Protein AF-A0A109J7M9-F1 (afdb_monomer)

Mean predicted aligned error: 10.92 Å

Solvent-accessible surface area (backbone atoms only — not comparable to full-atom values): 17795 Å² total; per-residue (Å²): 105,76,69,52,47,52,51,39,49,56,41,50,54,53,34,54,54,49,48,50,38,40,49,43,41,38,56,26,42,54,52,38,51,53,40,50,52,49,43,50,53,51,49,56,56,50,59,74,48,75,85,73,64,89,54,48,50,66,80,38,73,68,33,28,55,46,35,53,59,38,37,63,72,28,74,61,30,52,52,29,55,52,42,52,50,39,54,52,47,38,52,48,37,40,67,64,23,51,44,97,85,46,48,62,30,45,36,50,69,87,51,75,66,52,90,52,55,52,72,45,55,56,48,65,58,97,95,40,75,41,68,46,71,42,62,38,59,62,47,16,35,36,38,59,36,74,52,77,46,72,39,94,88,41,90,84,46,73,47,73,45,51,13,62,48,65,32,70,41,79,39,77,49,66,30,91,83,77,48,72,41,60,36,44,26,24,81,70,69,14,48,42,85,50,96,83,61,95,70,80,81,55,81,88,60,79,80,80,52,55,39,54,56,28,47,56,54,45,29,62,17,75,75,46,97,49,64,36,64,48,70,55,54,47,53,48,51,51,51,46,52,51,51,39,50,52,51,49,53,47,19,37,50,52,44,52,52,49,44,54,51,48,52,54,31,49,55,48,52,52,54,49,44,55,51,49,52,53,51,49,42,71,74,67,60,74,59,64,70,61,51,49,53,49,48,52,50,52,53,51,50,48,54,50,51,52,50,51,50,52,51,61,68,47,53,62,54,61,54,54,63,74,77,111

InterPro domains:
  IPR001492 Flagellin [PTHR42792] (234-324)
  IPR046358 Flagellin, C-terminal domain [PF00700] (239-323)

Sequence (324 aa):
MRSDNLAIGAVSETLGVTQSLFSVTYEALETVIDEISTIKSLLVHAADLPDFSDANPYDSFAERDRFLADFEKSPLGKISSEIDQHLAQILTAANSASFNGLNLLVNPVGGRDQTVPWEYPVSYSNGGVLMNGLDVKDVTLFNLDLGQYYDPGDPTEWIAQTGIIDGAFSSYVNTDAGTDWNINSHLITGAHIDPYYNSGSTVEQMGTQNFLLGIEYVGHGGGSSATIDRARVYSEMMAGVDEIQKKIITAASIVGSAQKGLDMASDHLSRLTDANDRGIGRLVDADMEQESSRLAALQTQQQLAVQSLSIANSSPQTILTLFQ

Nearest PDB structures (foldseek):
  9cej-assembly1_P  TM=7.877E-01  e=9.323E-08  Caulobacter vibrioides NA1000
  8uxk-assembly1_T  TM=7.890E-01  e=1.287E-07  Caulobacter vibrioides NA1000
  9cef-assembly1_A  TM=7.748E-01  e=1.511E-07  Caulobacter vibrioides NA1000
  9ceo-assembly1_g  TM=7.523E-01  e=7.522E-08  Caulobacter vibrioides NA1000
  6xl0-assembly1_A  TM=7.312E-01  e=6.403E-08  Caulobacter vibrioides NA1000

pLDDT: mean 80.65, std 16.6, range [33.41, 98.06]

Secondary structure (DSSP, 8-state):
-HHHHHHHHHHHHHHHHHHHHHHHHHHHHHHHHHHHHHHHHHHHHHHHSPPS----TTT-HHHHHHHHHHHHHSHHHHHHHHHHHHHHHHHHHHHH-EETTEESSEE-TT---TTS-EEEEEEEETTEEEEEEE-GGGT-SEE----EEE-SS-TT-EEE---TTTSEEEEEEE-TTS-EEEEEEETTTEEE--SS------GGGTT---HHHHHHHHHTTTTSSPPP-HHHHHHHHHHHHHHHHHHHHHHHHHHHHHHHHHHHHHHHHHHHHHHHHHHHHHHH---HHHHHHHHHHHHHHHHHHHHHHHHHHHHHHHHHHTT-

Foldseek 3Di:
DVVQLVVLVVQLVQLVLVLLLLVLLLVLLVLLLVLLVVLLVLLVVLLPDDQQDPQQLLPDVVSVVVLVVSCCPDPNVVSLVVNLVSVVSSVVSQVVSDRPNDGLQEAAAVGDDLQDWDKGFLGDDDNDTDIDTDRSLLRHQAYLHQDQDADPVDRVDGDRSGHLQQAWDWDWFQWPVRDTFIWTAGSQQATDRDPDDPDDPHPVPSPDRRNSSNLSSVCSPNSDPTHTPSSVSSVRVSVSSVSSSVSSVSSSVSSVVVSVSSVVSSVVSVVVSVVVVVVCCVVPPDDPVVVVVVVVVVVVVVVVVVVVVVCVVCVVVVVVVVVD

Organism: NCBI:txid1864509

Radius of gyration: 36.66 Å; Cα contacts (8 Å, |Δi|>4): 409; chains: 1; bounding box: 78×44×132 Å

Structure (mmCIF, N/CA/C/O backbone):
data_AF-A0A109J7M9-F1
#
_entry.id   AF-A0A109J7M9-F1
#
loop_
_atom_site.group_PDB
_atom_site.id
_atom_site.type_symbol
_atom_site.label_atom_id
_atom_site.label_alt_id
_atom_site.label_comp_id
_atom_site.label_asym_id
_atom_site.label_entity_id
_atom_site.label_seq_id
_atom_site.pdbx_PDB_ins_code
_atom_site.Cartn_x
_atom_site.Cartn_y
_atom_site.Cartn_z
_atom_site.occupancy
_atom_site.B_iso_or_equiv
_atom_site.auth_seq_id
_atom_site.auth_comp_id
_atom_site.auth_asym_id
_atom_site.auth_atom_id
_atom_site.pdbx_PDB_model_num
ATOM 1 N N . MET A 1 1 ? -18.394 -3.606 33.348 1.00 82.06 1 MET A N 1
ATOM 2 C CA . MET A 1 1 ? -19.134 -2.540 32.634 1.00 82.06 1 MET A CA 1
ATOM 3 C C . MET A 1 1 ? -18.336 -1.247 32.502 1.00 82.06 1 MET A C 1
ATOM 5 O O . MET A 1 1 ? -17.904 -0.976 31.395 1.00 82.06 1 MET A O 1
ATOM 9 N N . ARG A 1 2 ? -18.062 -0.467 33.570 1.00 86.88 2 ARG A N 1
ATOM 10 C CA . ARG A 1 2 ? -17.219 0.753 33.446 1.00 86.88 2 ARG A CA 1
ATOM 11 C C . ARG A 1 2 ? -15.799 0.456 32.946 1.00 86.88 2 ARG A C 1
ATOM 13 O O . ARG A 1 2 ? -15.316 1.138 32.057 1.00 86.88 2 ARG A O 1
ATOM 20 N N . SER A 1 3 ? -15.170 -0.597 33.475 1.00 89.31 3 SER A N 1
ATOM 21 C CA . SER A 1 3 ? -13.862 -1.071 32.992 1.00 89.31 3 SER A CA 1
ATOM 22 C C . SER A 1 3 ? -13.898 -1.504 31.524 1.00 89.31 3 SER A C 1
ATOM 24 O O . SER A 1 3 ? -12.943 -1.258 30.799 1.00 89.31 3 SER A O 1
ATOM 26 N N . ASP A 1 4 ? -15.000 -2.113 31.082 1.00 87.75 4 ASP A N 1
ATOM 27 C CA . ASP A 1 4 ? -15.153 -2.567 29.696 1.00 87.75 4 ASP A CA 1
ATOM 28 C C . ASP A 1 4 ? -15.320 -1.376 28.749 1.00 87.75 4 ASP A C 1
ATOM 30 O O . ASP A 1 4 ? -14.729 -1.378 27.681 1.00 87.75 4 ASP A O 1
ATOM 34 N N . ASN A 1 5 ? -16.043 -0.320 29.155 1.00 88.69 5 ASN A N 1
ATOM 35 C CA . ASN A 1 5 ? -16.113 0.926 28.380 1.00 88.69 5 ASN A CA 1
ATOM 36 C C . ASN A 1 5 ? -14.757 1.624 28.271 1.00 88.69 5 ASN A C 1
ATOM 38 O O . ASN A 1 5 ? -14.427 2.136 27.207 1.00 88.69 5 ASN A O 1
ATOM 42 N N . LEU A 1 6 ? -13.942 1.601 29.329 1.00 91.12 6 LEU A N 1
ATOM 43 C CA . LEU A 1 6 ? -12.569 2.105 29.250 1.00 91.12 6 LEU A CA 1
ATOM 44 C C . LEU A 1 6 ? -11.722 1.283 28.267 1.00 91.12 6 LEU A C 1
ATOM 46 O O . LEU A 1 6 ? -10.976 1.855 27.477 1.00 91.12 6 LEU A O 1
ATOM 50 N N . ALA A 1 7 ? -11.860 -0.045 28.279 1.00 91.31 7 ALA A N 1
ATOM 51 C CA . ALA A 1 7 ? -11.157 -0.917 27.342 1.00 91.31 7 ALA A CA 1
ATOM 52 C C . ALA A 1 7 ? -11.626 -0.718 25.888 1.00 91.31 7 ALA A C 1
ATOM 54 O O . ALA A 1 7 ? -10.793 -0.643 24.987 1.00 91.31 7 ALA A O 1
ATOM 55 N N . ILE A 1 8 ? -12.936 -0.566 25.657 1.00 92.44 8 ILE A N 1
ATOM 56 C CA . ILE A 1 8 ? -13.508 -0.223 24.345 1.00 92.44 8 ILE A CA 1
ATOM 57 C C . ILE A 1 8 ? -12.977 1.133 23.866 1.00 92.44 8 ILE A C 1
ATOM 59 O O . ILE A 1 8 ? -12.597 1.252 22.705 1.00 92.44 8 ILE A O 1
ATOM 63 N N . GLY A 1 9 ? -12.886 2.127 24.756 1.00 92.69 9 GLY A N 1
ATOM 64 C CA . GLY A 1 9 ? -12.295 3.432 24.453 1.00 92.69 9 GLY A CA 1
ATOM 65 C C . GLY A 1 9 ? -10.846 3.321 23.972 1.00 92.69 9 GLY A C 1
ATOM 66 O O . GLY A 1 9 ? -10.516 3.841 22.911 1.00 92.69 9 GLY A O 1
ATOM 67 N N . ALA A 1 10 ? -10.006 2.557 24.678 1.00 92.69 10 ALA A N 1
ATOM 68 C CA . ALA A 1 10 ? -8.614 2.326 24.276 1.00 92.69 10 ALA A CA 1
ATOM 69 C C . ALA A 1 10 ? -8.491 1.599 22.918 1.00 92.69 10 ALA A C 1
ATOM 71 O O . ALA A 1 10 ? -7.626 1.927 22.099 1.00 92.69 10 ALA A O 1
ATOM 72 N N . VAL A 1 11 ? -9.377 0.631 22.648 1.00 93.62 11 VAL A N 1
ATOM 73 C CA . VAL A 1 11 ? -9.458 -0.024 21.331 1.00 93.62 11 VAL A CA 1
ATOM 74 C C . VAL A 1 11 ? -9.881 0.975 20.253 1.00 93.62 11 VAL A C 1
ATOM 76 O O . VAL A 1 11 ? -9.262 1.010 19.195 1.00 93.62 11 VAL A O 1
ATOM 79 N N . SER A 1 12 ? -10.872 1.827 20.526 1.00 93.62 12 SER A N 1
ATOM 80 C CA . SER A 1 12 ? -11.341 2.855 19.592 1.00 93.62 12 SER A CA 1
ATOM 81 C C . SER A 1 12 ? -10.256 3.882 19.252 1.00 93.62 12 SER A C 1
ATOM 83 O O . SER A 1 12 ? -10.142 4.284 18.096 1.00 93.62 12 SER A O 1
ATOM 85 N N . GLU A 1 13 ? -9.439 4.297 20.223 1.00 93.75 13 GLU A N 1
ATOM 86 C CA . GLU A 1 13 ? -8.299 5.195 19.988 1.00 93.75 13 GLU A CA 1
ATOM 87 C C . GLU A 1 13 ? -7.260 4.549 19.063 1.00 93.75 13 GLU A C 1
ATOM 89 O O . GLU A 1 13 ? -6.805 5.159 18.092 1.00 93.75 13 GLU A O 1
ATOM 94 N N . THR A 1 14 ? -6.930 3.280 19.317 1.00 92.69 14 THR A N 1
ATOM 95 C CA . THR A 1 14 ? -5.995 2.516 18.475 1.00 92.69 14 THR A CA 1
ATOM 96 C C . THR A 1 14 ? -6.558 2.293 17.068 1.00 92.69 14 THR A C 1
ATOM 98 O O . THR A 1 14 ? -5.826 2.333 16.075 1.00 92.69 14 THR A O 1
ATOM 101 N N . LEU A 1 15 ? -7.873 2.106 16.962 1.00 93.69 15 LEU A N 1
ATOM 102 C CA . LEU A 1 15 ? -8.564 1.969 15.689 1.00 93.69 15 LEU A CA 1
ATOM 103 C C . LEU A 1 15 ? -8.487 3.264 14.867 1.00 93.69 15 LEU A C 1
ATOM 105 O O . LEU A 1 15 ? -8.191 3.199 13.678 1.00 93.69 15 LEU A O 1
ATOM 109 N N . GLY A 1 16 ? -8.630 4.434 15.497 1.00 92.75 16 GLY A N 1
ATOM 110 C CA . GLY A 1 16 ? -8.445 5.729 14.829 1.00 92.75 16 GLY A CA 1
ATOM 111 C C . GLY A 1 16 ? -7.023 5.944 14.285 1.00 92.75 16 GLY A C 1
ATOM 112 O O . GLY A 1 16 ? -6.839 6.439 13.169 1.00 92.75 16 GLY A O 1
ATOM 113 N N . VAL A 1 17 ? -6.001 5.505 15.030 1.00 93.88 17 VAL A N 1
ATOM 114 C CA . VAL A 1 17 ? -4.598 5.481 14.563 1.00 93.88 17 VAL A CA 1
ATOM 115 C C . VAL A 1 17 ? -4.444 4.567 13.341 1.00 93.88 17 VAL A C 1
ATOM 117 O O . VAL A 1 17 ? -3.795 4.940 12.366 1.00 93.88 17 VAL A O 1
ATOM 120 N N . THR A 1 18 ? -5.082 3.396 13.367 1.00 94.75 18 THR A N 1
ATOM 121 C CA . THR A 1 18 ? -5.049 2.409 12.273 1.00 94.75 18 THR A CA 1
ATOM 122 C C . THR A 1 18 ? -5.765 2.928 11.020 1.00 94.75 18 THR A C 1
ATOM 124 O O . THR A 1 18 ? -5.230 2.822 9.919 1.00 94.75 18 THR A O 1
ATOM 127 N N . GLN A 1 19 ? -6.928 3.570 11.175 1.00 95.06 19 GLN A N 1
ATOM 128 C CA . GLN A 1 19 ? -7.647 4.232 10.078 1.00 95.06 19 GLN A CA 1
ATOM 129 C C . GLN A 1 19 ? -6.790 5.312 9.413 1.00 95.06 19 GLN A C 1
ATOM 131 O O . GLN A 1 19 ? -6.774 5.420 8.187 1.00 95.06 19 GLN A O 1
ATOM 136 N N . SER A 1 20 ? -6.050 6.085 10.212 1.00 95.88 20 SER A N 1
ATOM 137 C CA . SER A 1 20 ? -5.147 7.121 9.703 1.00 95.88 20 SER A CA 1
ATOM 138 C C . SER A 1 20 ? -3.998 6.511 8.896 1.00 95.88 20 SER A C 1
ATOM 140 O O . SER A 1 20 ? -3.726 6.964 7.787 1.00 95.88 20 SER A O 1
ATOM 142 N N . LEU A 1 21 ? -3.381 5.434 9.401 1.00 96.25 21 LEU A N 1
ATOM 143 C CA . LEU A 1 21 ? -2.346 4.693 8.673 1.00 96.25 21 LEU A CA 1
ATOM 144 C C . LEU A 1 21 ? -2.867 4.156 7.331 1.00 96.25 21 LEU A C 1
ATOM 146 O O . LEU A 1 21 ? -2.210 4.342 6.309 1.00 96.25 21 LEU A O 1
ATOM 150 N N . PHE A 1 22 ? -4.044 3.523 7.310 1.00 96.00 22 PHE A N 1
ATOM 151 C CA . PHE A 1 22 ? -4.629 2.996 6.072 1.00 96.00 22 PHE A CA 1
ATOM 152 C C . PHE A 1 22 ? -5.022 4.097 5.092 1.00 96.00 22 PHE A C 1
ATOM 154 O O . PHE A 1 22 ? -4.811 3.923 3.900 1.00 96.00 22 PHE A O 1
ATOM 161 N N . SER A 1 23 ? -5.518 5.237 5.577 1.00 96.50 23 SER A N 1
ATOM 162 C CA . SER A 1 23 ? -5.856 6.379 4.716 1.00 96.50 23 SER A CA 1
ATOM 163 C C . SER A 1 23 ? -4.616 6.923 4.002 1.00 96.50 23 SER A C 1
ATOM 165 O O . SER A 1 23 ? -4.623 7.060 2.784 1.00 96.50 23 SER A O 1
ATOM 167 N N . VAL A 1 24 ? -3.525 7.147 4.745 1.00 97.06 24 VAL A N 1
ATOM 168 C CA . VAL A 1 24 ? -2.243 7.610 4.183 1.00 97.06 24 VAL A CA 1
ATOM 169 C C . VAL A 1 24 ? -1.640 6.569 3.231 1.00 97.06 24 VAL A C 1
ATOM 171 O O . VAL A 1 24 ? -1.120 6.913 2.173 1.00 97.06 24 VAL A O 1
ATOM 174 N N . THR A 1 25 ? -1.744 5.283 3.577 1.00 97.56 25 THR A N 1
ATOM 175 C CA . THR A 1 25 ? -1.295 4.174 2.716 1.00 97.56 25 THR A CA 1
ATOM 176 C C . THR A 1 25 ? -2.087 4.136 1.406 1.00 97.56 25 THR A C 1
ATOM 178 O O . THR A 1 25 ? -1.505 3.977 0.337 1.00 97.56 25 THR A O 1
ATOM 181 N N . TYR A 1 26 ? -3.409 4.295 1.476 1.00 97.50 26 TYR A N 1
ATOM 182 C CA . TYR A 1 26 ? -4.298 4.260 0.319 1.00 97.50 26 TYR A CA 1
ATOM 183 C C . TYR A 1 26 ? -4.063 5.451 -0.623 1.00 97.50 26 TYR A C 1
ATOM 185 O O . TYR A 1 26 ? -3.941 5.252 -1.827 1.00 97.50 26 TYR A O 1
ATOM 193 N N . GLU A 1 27 ? -3.910 6.664 -0.086 1.00 97.69 27 GLU A N 1
ATOM 194 C CA . GLU A 1 27 ? -3.601 7.870 -0.875 1.00 97.69 27 GLU A CA 1
ATOM 195 C C . GLU A 1 27 ? -2.262 7.745 -1.625 1.00 97.69 27 GLU A C 1
ATOM 197 O O . GLU A 1 27 ? -2.149 8.096 -2.804 1.00 97.69 27 GLU A O 1
ATOM 202 N N . ALA A 1 28 ? -1.248 7.173 -0.972 1.00 98.00 28 ALA A N 1
ATOM 203 C CA . ALA A 1 28 ? 0.024 6.890 -1.624 1.00 98.00 28 ALA A CA 1
ATOM 204 C C . ALA A 1 28 ? -0.112 5.823 -2.722 1.00 98.00 28 ALA A C 1
ATOM 206 O O . ALA A 1 28 ? 0.485 5.976 -3.785 1.00 98.00 28 ALA A O 1
ATOM 207 N N . LEU A 1 29 ? -0.923 4.778 -2.516 1.00 97.81 29 LEU A N 1
ATOM 208 C CA . LEU A 1 29 ? -1.200 3.777 -3.553 1.00 97.81 29 LEU A CA 1
ATOM 209 C C . LEU A 1 29 ? -1.917 4.381 -4.768 1.00 97.81 29 LEU A C 1
ATOM 211 O O . LEU A 1 29 ? -1.558 4.033 -5.889 1.00 97.81 29 LEU A O 1
ATOM 215 N N . GLU A 1 30 ? -2.873 5.297 -4.577 1.00 97.56 30 GLU A N 1
ATOM 216 C CA . GLU A 1 30 ? -3.513 6.014 -5.693 1.00 97.56 30 GLU A CA 1
ATOM 217 C C . GLU A 1 30 ? -2.489 6.820 -6.499 1.00 97.56 30 GLU A C 1
ATOM 219 O O . GLU A 1 30 ? -2.427 6.681 -7.720 1.00 97.56 30 GLU A O 1
ATOM 224 N N . THR A 1 31 ? -1.613 7.561 -5.814 1.00 97.75 31 THR A N 1
ATOM 225 C CA . THR A 1 31 ? -0.517 8.295 -6.469 1.00 97.75 31 THR A CA 1
ATOM 226 C C . THR A 1 31 ? 0.361 7.345 -7.287 1.00 97.75 31 THR A C 1
ATOM 228 O O . THR A 1 31 ? 0.633 7.587 -8.457 1.00 97.75 31 THR A O 1
ATOM 231 N N . VAL A 1 32 ? 0.766 6.214 -6.705 1.00 96.12 32 VAL A N 1
ATOM 232 C CA . VAL A 1 32 ? 1.607 5.226 -7.391 1.00 96.12 32 VAL A CA 1
ATOM 233 C C . VAL A 1 32 ? 0.914 4.626 -8.625 1.00 96.12 32 VAL A C 1
ATOM 235 O O . VAL A 1 32 ? 1.573 4.403 -9.641 1.00 96.12 32 VAL A O 1
ATOM 238 N N . ILE A 1 33 ? -0.399 4.375 -8.571 1.00 96.56 33 ILE A N 1
ATOM 239 C CA . ILE A 1 33 ? -1.176 3.873 -9.719 1.00 96.56 33 ILE A CA 1
ATOM 240 C C . ILE A 1 33 ? -1.131 4.867 -10.886 1.00 96.56 33 ILE A C 1
ATOM 242 O O . ILE A 1 33 ? -0.925 4.450 -12.032 1.00 96.56 33 ILE A O 1
ATOM 246 N N . ASP A 1 34 ? -1.298 6.158 -10.599 1.00 97.50 34 ASP A N 1
ATOM 247 C CA . ASP A 1 34 ? -1.282 7.222 -11.604 1.00 97.50 34 ASP A CA 1
ATOM 248 C C . ASP A 1 34 ? 0.107 7.385 -12.239 1.00 97.50 34 ASP A C 1
ATOM 250 O O . ASP A 1 34 ? 0.233 7.463 -13.469 1.00 97.50 34 ASP A O 1
ATOM 254 N N . GLU A 1 35 ? 1.166 7.347 -11.428 1.00 95.31 35 GLU A N 1
ATOM 255 C CA . GLU A 1 35 ? 2.545 7.429 -11.920 1.00 95.31 35 GLU A CA 1
ATOM 256 C C . GLU A 1 35 ? 2.905 6.235 -12.816 1.00 95.31 35 GLU A C 1
ATOM 258 O O . GLU A 1 35 ? 3.480 6.400 -13.893 1.00 95.31 35 GLU A O 1
ATOM 263 N N . ILE A 1 36 ? 2.490 5.019 -12.448 1.00 92.94 36 ILE A N 1
ATOM 264 C CA . ILE A 1 36 ? 2.718 3.822 -13.273 1.00 92.94 36 ILE A CA 1
ATOM 265 C C . ILE A 1 36 ? 1.925 3.875 -14.576 1.00 92.94 36 ILE A C 1
ATOM 267 O O . ILE A 1 36 ? 2.437 3.477 -15.626 1.00 92.94 36 ILE A O 1
ATOM 271 N N . SER A 1 37 ? 0.699 4.402 -14.547 1.00 95.94 37 SER A N 1
ATOM 272 C CA . SER A 1 37 ? -0.074 4.634 -15.769 1.00 95.94 37 SER A CA 1
ATOM 273 C C . SER A 1 37 ? 0.644 5.610 -16.706 1.00 95.94 37 SER A C 1
ATOM 275 O O . SER A 1 37 ? 0.645 5.420 -17.927 1.00 95.94 37 SER A O 1
ATOM 277 N N . THR A 1 38 ? 1.287 6.633 -16.144 1.00 96.38 38 THR A N 1
ATOM 278 C CA . THR A 1 38 ? 2.078 7.604 -16.907 1.00 96.38 38 THR A CA 1
ATOM 279 C C . THR A 1 38 ? 3.329 6.954 -17.497 1.00 96.38 38 THR A C 1
ATOM 281 O O . THR A 1 38 ? 3.547 7.058 -18.706 1.00 96.38 38 THR A O 1
ATOM 284 N N . ILE A 1 39 ? 4.081 6.183 -16.704 1.00 91.94 39 ILE A N 1
ATOM 285 C CA . ILE A 1 39 ? 5.243 5.405 -17.172 1.00 91.94 39 ILE A CA 1
ATOM 286 C C . ILE A 1 39 ? 4.848 4.462 -18.313 1.00 91.94 39 ILE A C 1
ATOM 288 O O . ILE A 1 39 ? 5.536 4.406 -19.332 1.00 91.94 39 ILE A O 1
ATOM 292 N N . LYS A 1 40 ? 3.712 3.764 -18.203 1.00 92.25 40 LYS A N 1
ATOM 293 C CA . LYS A 1 40 ? 3.202 2.911 -19.285 1.00 92.25 40 LYS A CA 1
ATOM 294 C C . LYS A 1 40 ? 2.972 3.706 -20.570 1.00 92.25 40 LYS A C 1
ATOM 296 O O . LYS A 1 40 ? 3.344 3.253 -21.650 1.00 92.25 40 LYS A O 1
ATOM 301 N N . SER A 1 41 ? 2.366 4.887 -20.473 1.00 95.81 41 SER A N 1
ATOM 302 C CA . SER A 1 41 ? 2.123 5.733 -21.644 1.00 95.81 41 SER A CA 1
ATOM 303 C C . SER A 1 41 ? 3.429 6.240 -22.270 1.00 95.81 41 SER A C 1
ATOM 305 O O . SER A 1 41 ? 3.530 6.314 -23.495 1.00 95.81 41 SER A O 1
ATOM 307 N N . LEU A 1 42 ? 4.436 6.547 -21.448 1.00 94.62 42 LEU A N 1
ATOM 308 C CA . LEU A 1 42 ? 5.781 6.903 -21.905 1.00 94.62 42 LEU A CA 1
ATOM 309 C C . LEU A 1 42 ? 6.477 5.725 -22.600 1.00 94.62 42 LEU A C 1
ATOM 311 O O . LEU A 1 42 ? 7.135 5.927 -23.618 1.00 94.62 42 LEU A O 1
ATOM 315 N N . LEU A 1 43 ? 6.275 4.494 -22.121 1.00 90.44 43 LEU A N 1
ATOM 316 C CA . LEU A 1 43 ? 6.797 3.287 -22.765 1.00 90.44 43 LEU A CA 1
ATOM 317 C C . LEU A 1 43 ? 6.183 3.022 -24.135 1.00 90.44 43 LEU A C 1
ATOM 319 O O . LEU A 1 43 ? 6.909 2.680 -25.064 1.00 90.44 43 LEU A O 1
ATOM 323 N N . VAL A 1 44 ? 4.869 3.217 -24.275 1.00 93.75 44 VAL A N 1
ATOM 324 C CA . VAL A 1 44 ? 4.188 3.137 -25.578 1.00 93.75 44 VAL A CA 1
ATOM 325 C C . VAL A 1 44 ? 4.808 4.136 -26.552 1.00 93.75 44 VAL A C 1
ATOM 327 O O . VAL A 1 44 ? 5.149 3.782 -27.675 1.00 93.75 44 VAL A O 1
ATOM 330 N N . HIS A 1 45 ? 5.013 5.377 -26.104 1.00 95.19 45 HIS A N 1
ATOM 331 C CA . HIS A 1 45 ? 5.635 6.404 -26.933 1.00 95.19 45 HIS A CA 1
ATOM 332 C C . HIS A 1 45 ? 7.083 6.046 -27.303 1.00 95.19 45 HIS A C 1
ATOM 334 O O . HIS A 1 45 ? 7.480 6.218 -28.452 1.00 95.19 45 HIS A O 1
ATOM 340 N N . ALA A 1 46 ? 7.867 5.512 -26.364 1.00 92.38 46 ALA A N 1
ATOM 341 C CA . ALA A 1 46 ? 9.229 5.059 -26.630 1.00 92.38 46 ALA A CA 1
ATOM 342 C C . ALA A 1 46 ? 9.280 3.908 -27.653 1.00 92.38 46 ALA A C 1
ATOM 344 O O . ALA A 1 46 ? 10.144 3.908 -28.533 1.00 92.38 46 ALA A O 1
ATOM 345 N N . ALA A 1 47 ? 8.328 2.973 -27.596 1.00 90.38 47 ALA A N 1
ATOM 346 C CA . ALA A 1 47 ? 8.232 1.860 -28.540 1.00 90.38 47 ALA A CA 1
ATOM 347 C C . ALA A 1 47 ? 8.026 2.330 -29.993 1.00 90.38 47 ALA A C 1
ATOM 349 O O . ALA A 1 47 ? 8.588 1.741 -30.916 1.00 90.38 47 ALA A O 1
ATOM 350 N N . ASP A 1 48 ? 7.270 3.414 -30.190 1.00 93.12 48 ASP A N 1
ATOM 351 C CA . ASP A 1 48 ? 6.984 3.990 -31.511 1.00 93.12 48 ASP A CA 1
ATOM 352 C C . ASP A 1 48 ? 8.163 4.781 -32.107 1.00 93.12 48 ASP A C 1
ATOM 354 O O . ASP A 1 48 ? 8.175 5.090 -33.304 1.00 93.12 48 ASP A O 1
ATOM 358 N N . LEU A 1 49 ? 9.160 5.138 -31.291 1.00 92.31 49 LEU A N 1
ATOM 359 C CA . LEU A 1 49 ? 10.350 5.835 -31.770 1.00 92.31 49 LEU A CA 1
ATOM 360 C C . LEU A 1 49 ? 11.287 4.877 -32.520 1.00 92.31 49 LEU A C 1
ATOM 362 O O . LEU A 1 49 ? 11.382 3.705 -32.158 1.00 92.31 49 LEU A O 1
ATOM 366 N N . PRO A 1 50 ? 12.005 5.359 -33.549 1.00 88.19 50 PRO A N 1
ATOM 367 C CA . PRO A 1 50 ? 13.046 4.576 -34.203 1.00 88.19 50 PRO A CA 1
ATOM 368 C C . PRO A 1 50 ? 14.267 4.402 -33.292 1.00 88.19 50 PRO A C 1
ATOM 370 O O . PRO A 1 50 ? 14.459 5.163 -32.339 1.00 88.19 50 PRO A O 1
ATOM 373 N N . ASP A 1 51 ? 15.127 3.453 -33.653 1.00 83.75 51 ASP A N 1
ATOM 374 C CA . ASP A 1 51 ? 16.428 3.257 -33.015 1.00 83.75 51 ASP A CA 1
ATOM 375 C C . ASP A 1 51 ? 17.232 4.564 -33.040 1.00 83.75 51 ASP A C 1
ATOM 377 O O . ASP A 1 51 ? 17.284 5.279 -34.048 1.00 83.75 51 ASP A O 1
ATOM 381 N N . PHE A 1 52 ? 17.851 4.902 -31.911 1.00 86.38 52 PHE A N 1
ATOM 382 C CA . PHE A 1 52 ? 18.554 6.177 -31.760 1.00 86.38 52 PHE A CA 1
ATOM 383 C C . PHE A 1 52 ? 20.022 6.123 -32.205 1.00 86.38 52 PHE A C 1
ATOM 385 O O . PHE A 1 52 ? 20.639 7.177 -32.370 1.00 86.38 52 PHE A O 1
ATOM 392 N N . SER A 1 53 ? 20.591 4.927 -32.365 1.00 85.38 53 SER A N 1
ATOM 393 C CA . SER A 1 53 ? 21.975 4.727 -32.789 1.00 85.38 53 SER A CA 1
ATOM 394 C C . SER A 1 53 ? 22.099 3.464 -33.634 1.00 85.38 53 SER A C 1
ATOM 396 O O . SER A 1 53 ? 21.359 2.506 -33.443 1.00 85.38 53 SER A O 1
ATOM 398 N N . ASP A 1 54 ? 23.044 3.486 -34.571 1.00 83.25 54 ASP A N 1
ATOM 399 C CA . ASP A 1 54 ? 23.497 2.324 -35.338 1.00 83.25 54 ASP A CA 1
ATOM 400 C C . ASP A 1 54 ? 24.714 1.636 -34.695 1.00 83.25 54 ASP A C 1
ATOM 402 O O 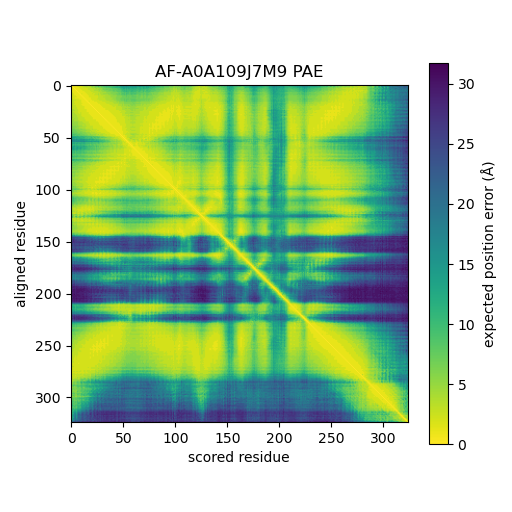. ASP A 1 54 ? 25.150 0.578 -35.153 1.00 83.25 54 ASP A O 1
ATOM 406 N N . ALA A 1 55 ? 25.279 2.246 -33.648 1.00 82.50 55 ALA A N 1
ATOM 407 C CA . ALA A 1 55 ? 26.417 1.725 -32.912 1.00 82.50 55 ALA A CA 1
ATOM 408 C C . ALA A 1 55 ? 26.014 0.480 -32.119 1.00 82.50 55 ALA A C 1
ATOM 410 O O . ALA A 1 55 ? 25.112 0.528 -31.285 1.00 82.50 55 ALA A O 1
ATOM 411 N N . ASN A 1 56 ? 26.739 -0.620 -32.307 1.00 82.56 56 ASN A N 1
ATOM 412 C CA . ASN A 1 56 ? 26.611 -1.766 -31.422 1.00 82.56 56 ASN A CA 1
ATOM 413 C C . ASN A 1 56 ? 27.482 -1.532 -30.170 1.00 82.56 56 ASN A C 1
ATOM 415 O O . ASN A 1 56 ? 28.715 -1.561 -30.274 1.00 82.56 56 ASN A O 1
ATOM 419 N N . PRO A 1 57 ? 26.894 -1.338 -28.971 1.00 76.62 57 PRO A N 1
ATOM 420 C CA . PRO A 1 57 ? 27.660 -1.017 -27.769 1.00 76.62 57 PRO A CA 1
ATOM 421 C C . PRO A 1 57 ? 28.582 -2.159 -27.305 1.00 76.62 57 PRO A C 1
ATOM 423 O O . PRO A 1 57 ? 29.404 -1.964 -26.409 1.00 76.62 57 PRO A O 1
ATOM 426 N N . TYR A 1 58 ? 28.470 -3.346 -27.905 1.00 77.69 58 TYR A N 1
ATOM 427 C CA . TYR A 1 58 ? 29.296 -4.508 -27.592 1.00 77.69 58 TYR A CA 1
ATOM 428 C C . TYR A 1 58 ? 30.549 -4.646 -28.468 1.00 77.69 58 TYR A C 1
ATOM 430 O O . TYR A 1 58 ? 31.440 -5.421 -28.119 1.00 77.69 58 TYR A O 1
ATOM 438 N N . ASP A 1 59 ? 30.663 -3.890 -29.565 1.00 82.75 59 ASP A N 1
ATOM 439 C CA . ASP A 1 59 ? 31.779 -4.034 -30.511 1.00 82.75 59 ASP A CA 1
ATOM 440 C C . ASP A 1 59 ? 33.096 -3.463 -29.960 1.00 82.75 59 ASP A C 1
ATOM 442 O O . ASP A 1 59 ? 34.180 -4.003 -30.198 1.00 82.75 59 ASP A O 1
ATOM 446 N N . SER A 1 60 ? 33.031 -2.354 -29.216 1.00 83.00 60 SER A N 1
ATOM 447 C CA . SER A 1 60 ? 34.190 -1.762 -28.541 1.00 83.00 60 SER A CA 1
ATOM 448 C C . SER A 1 60 ? 33.780 -0.772 -27.451 1.00 83.00 60 SER A C 1
ATOM 450 O O . SER A 1 60 ? 32.660 -0.266 -27.438 1.00 83.00 60 SER A O 1
ATOM 452 N N . PHE A 1 61 ? 34.722 -0.402 -26.576 1.00 80.88 61 PHE A N 1
ATOM 453 C CA . PHE A 1 61 ? 34.505 0.680 -25.607 1.00 80.88 61 PHE A CA 1
ATOM 454 C C . PHE A 1 61 ? 34.139 2.016 -26.272 1.00 80.88 61 PHE A C 1
ATOM 456 O O . PHE A 1 61 ? 33.330 2.755 -25.726 1.00 80.88 61 PHE A O 1
ATOM 463 N N . ALA A 1 62 ? 34.697 2.313 -27.449 1.00 87.75 62 ALA A N 1
ATOM 464 C CA . ALA A 1 62 ? 34.391 3.546 -28.171 1.00 87.75 62 ALA A CA 1
ATOM 465 C C . ALA A 1 62 ? 32.956 3.549 -28.723 1.00 87.75 62 ALA A C 1
ATOM 467 O O . ALA A 1 62 ? 32.282 4.573 -28.642 1.00 87.75 62 ALA A O 1
ATOM 468 N N . GLU A 1 63 ? 32.477 2.409 -29.234 1.00 84.69 63 GLU A N 1
ATOM 469 C CA . GLU A 1 63 ? 31.085 2.270 -29.688 1.00 84.69 63 GLU A CA 1
ATOM 470 C C . GLU A 1 63 ? 30.109 2.313 -28.513 1.00 84.69 63 GLU A C 1
ATOM 472 O O . GLU A 1 63 ? 29.081 2.976 -28.599 1.00 84.69 63 GLU A O 1
ATOM 477 N N . ARG A 1 64 ? 30.458 1.714 -27.368 1.00 81.88 64 ARG A N 1
ATOM 478 C CA . ARG A 1 64 ? 29.675 1.860 -26.134 1.00 81.88 64 ARG A CA 1
ATOM 479 C C . ARG A 1 64 ? 29.550 3.322 -25.708 1.00 81.88 64 ARG A C 1
ATOM 481 O O . ARG A 1 64 ? 28.457 3.783 -25.402 1.00 81.88 64 ARG A O 1
ATOM 488 N N . ASP A 1 65 ? 30.659 4.055 -25.670 1.00 83.50 65 ASP A N 1
ATOM 489 C CA . ASP A 1 65 ? 30.649 5.455 -25.239 1.00 83.50 65 ASP A CA 1
ATOM 490 C C . ASP A 1 65 ? 29.868 6.336 -26.235 1.00 83.50 65 ASP A C 1
ATOM 492 O O . ASP A 1 65 ? 29.143 7.243 -25.822 1.00 83.50 65 ASP A O 1
ATOM 496 N N . ARG A 1 66 ? 29.949 6.033 -27.540 1.00 86.38 66 ARG A N 1
ATOM 497 C CA . ARG A 1 66 ? 29.124 6.663 -28.580 1.00 86.38 66 ARG A CA 1
ATOM 498 C C . ARG A 1 66 ? 27.638 6.360 -28.384 1.00 86.38 66 ARG A C 1
ATOM 500 O O . ARG A 1 66 ? 26.846 7.294 -28.364 1.00 86.38 66 ARG A O 1
ATOM 507 N N . PHE A 1 67 ? 27.277 5.097 -28.170 1.00 84.75 67 PHE A N 1
ATOM 508 C CA . PHE A 1 67 ? 25.905 4.662 -27.904 1.00 84.75 67 PHE A CA 1
ATOM 509 C C . PHE A 1 67 ? 25.303 5.401 -26.702 1.00 84.75 67 PHE A C 1
ATOM 511 O O . PHE A 1 67 ? 24.226 5.979 -26.800 1.00 84.75 67 PHE A O 1
ATOM 518 N N . LEU A 1 68 ? 26.024 5.471 -25.580 1.00 84.19 68 LEU A N 1
ATOM 519 C CA . LEU A 1 68 ? 25.571 6.201 -24.390 1.00 84.19 68 LEU A CA 1
ATOM 520 C C . LEU A 1 68 ? 25.365 7.699 -24.673 1.00 84.19 68 LEU A C 1
ATOM 522 O O . LEU A 1 68 ? 24.350 8.274 -24.279 1.00 84.19 68 LEU A O 1
ATOM 526 N N . ALA A 1 69 ? 26.303 8.324 -25.388 1.00 85.75 69 ALA A N 1
ATOM 527 C CA . ALA A 1 69 ? 26.228 9.742 -25.730 1.00 85.75 69 ALA A CA 1
ATOM 528 C C . ALA A 1 69 ? 25.121 10.068 -26.750 1.00 85.75 69 ALA A C 1
ATOM 530 O O . ALA A 1 69 ? 24.582 11.180 -26.732 1.00 85.75 69 ALA A O 1
ATOM 531 N N . ASP A 1 70 ? 24.808 9.136 -27.650 1.00 89.94 70 ASP A N 1
ATOM 532 C CA . ASP A 1 70 ? 23.705 9.250 -28.605 1.00 89.94 70 ASP A CA 1
ATOM 533 C C . ASP A 1 70 ? 22.360 9.069 -27.886 1.00 89.94 70 ASP A C 1
ATOM 535 O O . ASP A 1 70 ? 21.439 9.859 -28.113 1.00 89.94 70 ASP A O 1
ATOM 539 N N . PHE A 1 71 ? 22.265 8.111 -26.952 1.00 87.50 71 PHE A N 1
ATOM 540 C CA . PHE A 1 71 ? 21.058 7.866 -26.159 1.00 87.50 71 PHE A CA 1
ATOM 541 C C . PHE A 1 71 ? 20.642 9.111 -25.382 1.00 87.50 71 PHE A C 1
ATOM 543 O O . PHE A 1 71 ? 19.508 9.562 -25.522 1.00 87.50 71 PHE A O 1
ATOM 550 N N . GLU A 1 72 ? 21.564 9.713 -24.627 1.00 85.69 72 GLU A N 1
ATOM 551 C CA . GLU A 1 72 ? 21.293 10.885 -23.783 1.00 85.69 72 GLU A CA 1
ATOM 552 C C . GLU A 1 72 ? 20.717 12.071 -24.581 1.00 85.69 72 GLU A C 1
ATOM 554 O O . GLU A 1 72 ? 19.872 12.822 -24.093 1.00 85.69 72 GLU A O 1
ATOM 559 N N . LYS A 1 73 ? 21.134 12.234 -25.841 1.00 90.38 73 LYS A N 1
ATOM 560 C CA . LYS A 1 73 ? 20.678 13.325 -26.722 1.00 90.38 73 LYS A CA 1
ATOM 561 C C . LYS A 1 73 ? 19.414 12.979 -27.505 1.00 90.38 73 LYS A C 1
ATOM 563 O O . LYS A 1 73 ? 18.796 13.873 -28.094 1.00 90.38 73 LYS A O 1
ATOM 568 N N . SER A 1 74 ? 19.055 11.702 -27.555 1.00 93.00 74 SER A N 1
ATOM 569 C CA . SER A 1 74 ? 17.934 11.201 -28.340 1.00 93.00 74 SER A CA 1
ATOM 570 C C . SER A 1 74 ? 16.577 11.542 -27.704 1.00 93.00 74 SER A C 1
ATOM 572 O O . SER A 1 74 ? 16.494 11.854 -26.511 1.00 93.00 74 SER A O 1
ATOM 574 N N . PRO A 1 75 ? 15.472 11.461 -28.469 1.00 94.56 75 PRO A N 1
ATOM 575 C CA . PRO A 1 75 ? 14.130 11.504 -27.895 1.00 94.56 75 PRO A CA 1
ATOM 576 C C . PRO A 1 75 ? 13.895 10.404 -26.844 1.00 94.56 75 PRO A C 1
ATOM 578 O O . PRO A 1 75 ? 13.253 10.678 -25.834 1.00 94.56 75 PRO A O 1
ATOM 581 N N . LEU A 1 76 ? 14.475 9.210 -27.026 1.00 90.88 76 LEU A N 1
ATOM 582 C CA . LEU A 1 76 ? 14.405 8.113 -26.051 1.00 90.88 76 LEU A CA 1
ATOM 583 C C . LEU A 1 76 ? 15.097 8.466 -24.729 1.00 90.88 76 LEU A C 1
ATOM 585 O O . LEU A 1 76 ? 14.551 8.183 -23.668 1.00 90.88 76 LEU A O 1
ATOM 589 N N . GLY A 1 77 ? 16.239 9.156 -24.772 1.00 88.88 77 GLY A N 1
ATOM 590 C CA . GLY A 1 77 ? 16.928 9.636 -23.569 1.00 88.88 77 GLY A CA 1
ATOM 591 C C . GLY A 1 77 ? 16.102 10.643 -22.767 1.00 88.88 77 GLY A C 1
ATOM 592 O O . GLY A 1 77 ? 16.090 10.603 -21.536 1.00 88.88 77 GLY A O 1
ATOM 593 N N . LYS A 1 78 ? 15.339 11.504 -23.454 1.00 92.12 78 LYS A N 1
ATOM 594 C CA . LYS A 1 78 ? 14.401 12.432 -22.799 1.00 92.12 78 LYS A CA 1
ATOM 595 C C . LYS A 1 78 ? 13.248 11.692 -22.130 1.00 92.12 78 LYS A C 1
ATOM 597 O O . LYS A 1 78 ? 12.981 11.954 -20.964 1.00 92.12 78 LYS A O 1
ATOM 602 N N . ILE A 1 79 ? 12.623 10.741 -22.830 1.00 92.94 79 ILE A N 1
ATOM 603 C CA . ILE A 1 79 ? 11.562 9.904 -22.250 1.00 92.94 79 ILE A CA 1
ATOM 604 C C . ILE A 1 79 ? 12.103 9.101 -21.060 1.00 92.94 79 ILE A C 1
ATOM 606 O O . ILE A 1 79 ? 11.427 8.998 -20.044 1.00 92.94 79 ILE A O 1
ATOM 610 N N . SER A 1 80 ? 13.335 8.587 -21.140 1.00 86.81 80 SER A N 1
ATOM 611 C CA . SER A 1 80 ? 13.981 7.888 -20.020 1.00 86.81 80 SER A CA 1
ATOM 612 C C . SER A 1 80 ? 14.092 8.795 -18.800 1.00 86.81 80 SER A C 1
ATOM 614 O O . SER A 1 80 ? 13.726 8.390 -17.707 1.00 86.81 80 SER A O 1
ATOM 616 N N . SER A 1 81 ? 14.513 10.047 -19.001 1.00 87.38 81 SER A N 1
ATOM 617 C CA . SER A 1 81 ? 14.600 11.029 -17.916 1.00 87.38 81 SER A CA 1
ATOM 618 C C . SER A 1 81 ? 13.232 11.352 -17.304 1.00 87.38 81 SER A C 1
ATOM 620 O O . SER A 1 81 ? 13.145 11.596 -16.104 1.00 87.38 81 SER A O 1
ATOM 622 N N . GLU A 1 82 ? 12.163 11.368 -18.107 1.00 91.62 82 GLU A N 1
ATOM 623 C CA . GLU A 1 82 ? 10.789 11.528 -17.610 1.00 91.62 82 GLU A CA 1
ATOM 624 C C . GLU A 1 82 ? 10.347 10.299 -16.799 1.00 91.62 82 GLU A C 1
ATOM 626 O O . GLU A 1 82 ? 9.849 10.451 -15.686 1.00 91.62 82 GLU A O 1
ATOM 631 N N . ILE A 1 83 ? 10.599 9.081 -17.290 1.00 88.00 83 ILE A N 1
ATOM 632 C CA . ILE A 1 83 ? 10.320 7.837 -16.553 1.00 88.00 83 ILE A CA 1
ATOM 633 C C . ILE A 1 83 ? 11.061 7.820 -15.210 1.00 88.00 83 ILE A C 1
ATOM 635 O O . ILE A 1 83 ? 10.451 7.515 -14.187 1.00 88.00 83 ILE A O 1
ATOM 639 N N . ASP A 1 84 ? 12.337 8.209 -15.181 1.00 83.12 84 ASP A N 1
ATOM 640 C CA . ASP A 1 84 ? 13.133 8.261 -13.950 1.00 83.12 84 ASP A CA 1
ATOM 641 C C . ASP A 1 84 ? 12.549 9.254 -12.927 1.00 83.12 84 ASP A C 1
ATOM 643 O O . ASP A 1 84 ? 12.554 8.993 -11.721 1.00 83.12 84 ASP A O 1
ATOM 647 N N . GLN A 1 85 ? 11.989 10.379 -13.389 1.00 88.94 85 GLN A N 1
ATOM 648 C CA . GLN A 1 85 ? 11.290 11.334 -12.521 1.00 88.94 85 GLN A CA 1
ATOM 649 C C . GLN A 1 85 ? 10.022 10.727 -11.914 1.00 88.94 85 GLN A C 1
ATOM 651 O O . GLN A 1 85 ? 9.799 10.875 -10.711 1.00 88.94 85 GLN A O 1
ATOM 656 N N . HIS A 1 86 ? 9.231 10.007 -12.709 1.00 91.19 86 HIS A N 1
ATOM 657 C CA . HIS A 1 86 ? 8.032 9.319 -12.227 1.00 91.19 86 HIS A CA 1
ATOM 658 C C . HIS A 1 86 ? 8.378 8.182 -11.248 1.00 91.19 86 HIS A C 1
ATOM 660 O O . HIS A 1 86 ? 7.744 8.044 -10.202 1.00 91.19 86 HIS A O 1
ATOM 666 N N . LEU A 1 87 ? 9.450 7.421 -11.495 1.00 85.38 87 LEU A N 1
ATOM 667 C CA . LEU A 1 87 ? 9.962 6.419 -10.548 1.00 85.38 87 LEU A CA 1
ATOM 668 C C . LEU A 1 87 ? 10.409 7.059 -9.220 1.00 85.38 87 LEU A C 1
ATOM 670 O O . LEU A 1 87 ? 10.125 6.529 -8.142 1.00 85.38 87 LEU A O 1
ATOM 674 N N . ALA A 1 88 ? 11.051 8.230 -9.268 1.00 83.94 88 ALA A N 1
ATOM 675 C CA . ALA A 1 88 ? 11.408 8.983 -8.067 1.00 83.94 88 ALA A CA 1
ATOM 676 C C . ALA A 1 88 ? 10.172 9.509 -7.308 1.00 83.94 88 ALA A C 1
ATOM 678 O O . ALA A 1 88 ? 10.169 9.542 -6.071 1.00 83.94 88 ALA A O 1
ATOM 679 N N . GLN A 1 89 ? 9.108 9.890 -8.022 1.00 90.25 89 GLN A N 1
ATOM 680 C CA . GLN A 1 89 ? 7.827 10.290 -7.430 1.00 90.25 89 GLN A CA 1
ATOM 681 C C . GLN A 1 89 ? 7.141 9.112 -6.732 1.00 90.25 89 GLN A C 1
ATOM 683 O O . GLN A 1 89 ? 6.734 9.262 -5.580 1.00 90.25 89 GLN A O 1
ATOM 688 N N . ILE A 1 90 ? 7.117 7.928 -7.355 1.00 91.12 90 ILE A N 1
ATOM 689 C CA . ILE A 1 90 ? 6.625 6.680 -6.746 1.00 91.12 90 ILE A CA 1
ATOM 690 C C . ILE A 1 90 ? 7.364 6.392 -5.437 1.00 91.12 90 ILE A C 1
ATOM 692 O O . ILE A 1 90 ? 6.734 6.172 -4.401 1.00 91.12 90 ILE A O 1
ATOM 696 N N . LEU A 1 91 ? 8.700 6.430 -5.455 1.00 86.00 91 LEU A N 1
ATOM 697 C CA . LEU A 1 91 ? 9.504 6.204 -4.253 1.00 86.00 91 LEU A CA 1
ATOM 698 C C . LEU A 1 91 ? 9.187 7.226 -3.156 1.00 86.00 91 LEU A C 1
ATOM 700 O O . LEU A 1 91 ? 9.103 6.876 -1.976 1.00 86.00 91 LEU A O 1
ATOM 704 N N . THR A 1 92 ? 9.039 8.494 -3.535 1.00 88.06 92 THR A N 1
ATOM 705 C CA . THR A 1 92 ? 8.735 9.579 -2.599 1.00 88.06 92 THR A CA 1
ATOM 706 C C . THR A 1 92 ? 7.361 9.382 -1.965 1.00 88.06 92 THR A C 1
ATOM 708 O O . THR A 1 92 ? 7.249 9.493 -0.745 1.00 88.06 92 THR A O 1
ATOM 711 N N . ALA A 1 93 ? 6.343 9.039 -2.760 1.00 93.25 93 ALA A N 1
ATOM 712 C CA . ALA A 1 93 ? 4.993 8.740 -2.286 1.00 93.25 93 ALA A CA 1
ATOM 713 C C . ALA A 1 93 ? 4.981 7.532 -1.336 1.00 93.25 93 ALA A C 1
ATOM 715 O O . ALA A 1 93 ? 4.394 7.592 -0.258 1.00 93.25 93 ALA A O 1
ATOM 716 N N . ALA A 1 94 ? 5.693 6.458 -1.683 1.00 91.88 94 ALA A N 1
ATOM 717 C CA . ALA A 1 94 ? 5.776 5.273 -0.837 1.00 91.88 94 ALA A CA 1
ATOM 718 C C . ALA A 1 94 ? 6.490 5.554 0.496 1.00 91.88 94 ALA A C 1
ATOM 720 O O . ALA A 1 94 ? 6.011 5.136 1.546 1.00 91.88 94 ALA A O 1
ATOM 721 N N . ASN A 1 95 ? 7.608 6.289 0.491 1.00 89.56 95 ASN A N 1
ATOM 722 C CA . ASN A 1 95 ? 8.339 6.618 1.721 1.00 89.56 95 ASN A CA 1
ATOM 723 C C . ASN A 1 95 ? 7.592 7.612 2.618 1.00 89.56 95 ASN A C 1
ATOM 725 O O . ASN A 1 95 ? 7.682 7.513 3.844 1.00 89.56 95 ASN A O 1
ATOM 729 N N . SER A 1 96 ? 6.861 8.564 2.031 1.00 92.88 96 SER A N 1
ATOM 730 C CA . SER A 1 96 ? 6.090 9.556 2.787 1.00 92.88 96 SER A CA 1
ATOM 731 C C . SER A 1 96 ? 4.816 8.982 3.410 1.00 92.88 96 SER A C 1
ATOM 733 O O . SER A 1 96 ? 4.284 9.593 4.338 1.00 92.88 96 SER A O 1
ATOM 735 N N . ALA A 1 97 ? 4.374 7.795 2.973 1.00 95.56 97 ALA A N 1
ATOM 736 C CA . ALA A 1 97 ? 3.209 7.073 3.480 1.00 95.56 97 ALA A CA 1
ATOM 737 C C . ALA A 1 97 ? 3.416 6.474 4.890 1.00 95.56 97 ALA A C 1
ATOM 739 O O . ALA A 1 97 ? 3.211 5.283 5.131 1.00 95.56 97 ALA A O 1
ATOM 740 N N . SER A 1 98 ? 3.864 7.301 5.835 1.00 92.12 98 SER A N 1
ATOM 741 C CA . SER A 1 98 ? 4.173 6.912 7.206 1.00 92.12 98 SER A CA 1
ATOM 742 C C . SER A 1 98 ? 3.216 7.570 8.194 1.00 92.12 98 SER A C 1
ATOM 744 O O . SER A 1 98 ? 3.003 8.782 8.161 1.00 92.12 98 SER A O 1
ATOM 746 N N . PHE A 1 99 ?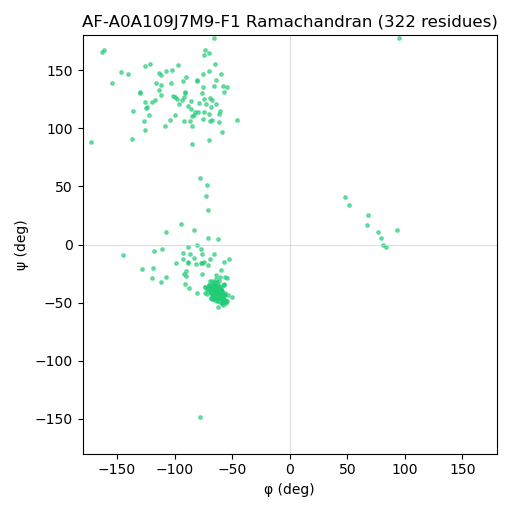 2.682 6.785 9.131 1.00 92.62 99 PHE A N 1
ATOM 747 C CA . PHE A 1 99 ? 1.906 7.293 10.261 1.00 92.62 99 PHE A CA 1
ATOM 748 C C . PHE A 1 99 ? 2.500 6.781 11.572 1.00 92.62 99 PHE A C 1
ATOM 750 O O . PHE A 1 99 ? 2.640 5.576 11.771 1.00 92.62 99 PHE A O 1
ATOM 757 N N . ASN A 1 100 ? 2.881 7.694 12.473 1.00 89.06 100 ASN A N 1
ATOM 758 C CA . ASN A 1 100 ? 3.579 7.369 13.727 1.00 89.06 100 ASN A CA 1
ATOM 759 C C . ASN A 1 100 ? 4.822 6.469 13.538 1.00 89.06 100 ASN A C 1
ATOM 761 O O . ASN A 1 100 ? 5.127 5.632 14.385 1.00 89.06 100 ASN A O 1
ATOM 765 N N . GLY A 1 101 ? 5.540 6.634 12.421 1.00 86.06 101 GLY A N 1
ATOM 766 C CA . GLY A 1 101 ? 6.730 5.843 12.092 1.00 86.06 101 GLY A CA 1
ATOM 767 C C . GLY A 1 101 ? 6.438 4.462 11.497 1.00 86.06 101 GLY A C 1
ATOM 768 O O . GLY A 1 101 ? 7.378 3.751 11.156 1.00 86.06 101 GLY A O 1
ATOM 769 N N . LEU A 1 102 ? 5.167 4.081 11.334 1.00 89.75 102 LEU A N 1
ATOM 770 C CA . LEU A 1 102 ? 4.767 2.865 10.627 1.00 89.75 102 LEU A CA 1
ATOM 771 C C . LEU A 1 102 ? 4.549 3.175 9.148 1.00 89.75 102 LEU A C 1
ATOM 773 O O . LEU A 1 102 ? 3.838 4.121 8.822 1.00 89.75 102 LEU A O 1
ATOM 777 N N . ASN A 1 103 ? 5.136 2.366 8.270 1.00 92.38 103 ASN A N 1
ATOM 778 C CA . ASN A 1 103 ? 4.930 2.404 6.825 1.00 92.38 103 ASN A CA 1
ATOM 779 C C . ASN A 1 103 ? 4.610 0.975 6.352 1.00 92.38 103 ASN A C 1
ATOM 781 O O . ASN A 1 103 ? 5.285 0.032 6.761 1.00 92.38 103 ASN A O 1
ATOM 785 N N . LEU A 1 104 ? 3.548 0.811 5.558 1.00 94.00 104 LEU A N 1
ATOM 786 C CA . LEU A 1 104 ? 3.112 -0.491 5.027 1.00 94.00 104 LEU A CA 1
ATOM 787 C C . LEU A 1 104 ? 3.585 -0.741 3.587 1.00 94.00 104 LEU A C 1
ATOM 789 O O . LEU A 1 104 ? 3.550 -1.877 3.119 1.00 94.00 104 LEU A O 1
ATOM 793 N N . LEU A 1 105 ? 4.010 0.315 2.892 1.00 93.38 105 LEU A N 1
ATOM 794 C CA . LEU A 1 105 ? 4.443 0.285 1.497 1.00 93.38 105 LEU A CA 1
ATOM 795 C C . LEU A 1 105 ? 5.949 0.051 1.362 1.00 93.38 105 LEU A C 1
ATOM 797 O O . LEU A 1 105 ? 6.391 -0.452 0.332 1.00 93.38 105 LEU A O 1
ATOM 801 N N . VAL A 1 106 ? 6.727 0.414 2.382 1.00 89.19 106 VAL A N 1
ATOM 802 C CA . VAL A 1 106 ? 8.184 0.264 2.402 1.00 89.19 106 VAL A CA 1
ATOM 803 C C . VAL A 1 106 ? 8.597 -0.545 3.622 1.00 89.19 106 VAL A C 1
ATOM 805 O O . VAL A 1 106 ? 8.402 -0.109 4.758 1.00 89.19 106 VAL A O 1
ATOM 808 N N . ASN A 1 107 ? 9.220 -1.697 3.385 1.00 85.38 107 ASN A N 1
ATOM 809 C CA . ASN A 1 107 ? 9.865 -2.487 4.424 1.00 85.38 107 ASN A CA 1
ATOM 810 C C . ASN A 1 107 ? 11.383 -2.231 4.399 1.00 85.38 107 ASN A C 1
ATOM 812 O O . ASN A 1 107 ? 12.034 -2.595 3.421 1.00 85.38 107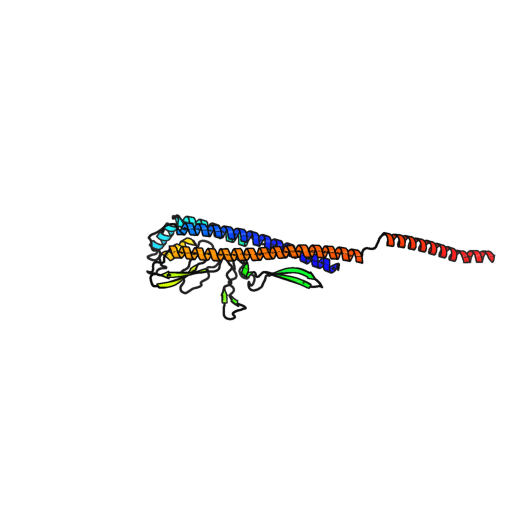 ASN A O 1
ATOM 816 N N . PRO A 1 108 ? 11.964 -1.574 5.419 1.00 81.69 108 PRO A N 1
ATOM 817 C CA . PRO A 1 108 ? 13.393 -1.270 5.452 1.00 81.69 108 PRO A CA 1
ATOM 818 C C . PRO A 1 108 ? 14.237 -2.519 5.745 1.00 81.69 108 PRO A C 1
ATOM 820 O O . PRO A 1 108 ? 13.713 -3.526 6.204 1.00 81.69 108 PRO A O 1
ATOM 823 N N . VAL A 1 109 ? 15.558 -2.435 5.549 1.00 78.25 109 VAL A N 1
ATOM 824 C CA . VAL A 1 109 ? 16.506 -3.505 5.922 1.00 78.25 109 VAL A CA 1
ATOM 825 C C . VAL A 1 109 ? 16.394 -3.820 7.417 1.00 78.25 109 VAL A C 1
ATOM 827 O O . VAL A 1 109 ? 16.440 -2.907 8.246 1.00 78.25 109 VAL A O 1
ATOM 830 N N . GLY A 1 110 ? 16.280 -5.104 7.770 1.00 76.88 110 GLY A N 1
ATOM 831 C CA . GLY A 1 110 ? 16.005 -5.535 9.144 1.00 76.88 110 GLY A CA 1
ATOM 832 C C . GLY A 1 110 ? 14.600 -5.158 9.622 1.00 76.88 110 GLY A C 1
ATOM 833 O O . GLY A 1 110 ? 14.391 -4.941 10.818 1.00 76.88 110 GLY A O 1
ATOM 834 N N . GLY A 1 111 ? 13.676 -4.997 8.677 1.00 77.75 111 GLY A N 1
ATOM 835 C CA . GLY A 1 111 ? 12.293 -4.622 8.901 1.00 77.75 111 GLY A CA 1
ATOM 836 C C . GLY A 1 111 ? 11.434 -5.785 9.393 1.00 77.75 111 GLY A C 1
ATOM 837 O O . GLY A 1 111 ? 11.864 -6.660 10.144 1.00 77.75 111 GLY A O 1
ATOM 838 N N . ARG A 1 112 ? 10.155 -5.755 9.023 1.00 80.00 112 ARG A N 1
ATOM 839 C CA . ARG A 1 112 ? 9.187 -6.786 9.402 1.00 80.00 112 ARG A CA 1
ATOM 840 C C . ARG A 1 112 ? 9.325 -8.004 8.487 1.00 80.00 112 ARG A C 1
ATOM 842 O O . ARG A 1 112 ? 9.401 -7.849 7.273 1.00 80.00 112 ARG A O 1
ATOM 849 N N . ASP A 1 113 ? 9.205 -9.194 9.074 1.00 83.50 113 ASP A N 1
ATOM 850 C CA . ASP A 1 113 ? 8.946 -10.432 8.334 1.00 83.50 113 ASP A CA 1
ATOM 851 C C . ASP A 1 113 ? 7.601 -10.341 7.595 1.00 83.50 113 ASP A C 1
ATOM 853 O O . ASP A 1 113 ? 6.537 -10.306 8.221 1.00 83.50 113 ASP A O 1
ATOM 857 N N . GLN A 1 114 ? 7.647 -10.309 6.262 1.00 80.06 114 GLN A N 1
ATOM 858 C CA . GLN A 1 114 ? 6.459 -10.117 5.429 1.00 80.06 114 GLN A CA 1
ATOM 859 C C . GLN A 1 114 ? 5.485 -11.306 5.448 1.00 80.06 114 GLN A C 1
ATOM 861 O O . GLN A 1 114 ? 4.347 -11.168 4.995 1.00 80.06 114 GLN A O 1
ATOM 866 N N . THR A 1 115 ? 5.899 -12.466 5.972 1.00 78.50 115 THR A N 1
ATOM 867 C CA . THR A 1 115 ? 5.016 -13.632 6.145 1.00 78.50 115 THR A CA 1
ATOM 868 C C . THR A 1 115 ? 4.080 -13.487 7.342 1.00 78.50 115 THR A C 1
ATOM 870 O O . THR A 1 115 ? 3.088 -14.211 7.442 1.00 78.50 115 THR A O 1
ATOM 873 N N . VAL A 1 116 ? 4.373 -12.547 8.245 1.00 83.31 116 VAL A N 1
ATOM 874 C CA . VAL A 1 116 ? 3.580 -12.302 9.446 1.00 83.31 116 VAL A CA 1
ATOM 875 C C . VAL A 1 116 ? 2.600 -11.153 9.183 1.00 83.31 116 VAL A C 1
ATOM 877 O O . VAL A 1 116 ? 3.036 -10.029 8.903 1.00 83.31 116 VAL A O 1
ATOM 880 N N . PRO A 1 117 ? 1.280 -11.386 9.309 1.00 89.38 117 PRO A N 1
ATOM 881 C CA . PRO A 1 117 ? 0.288 -10.332 9.145 1.00 89.38 117 PRO A CA 1
ATOM 882 C C . PRO A 1 117 ? 0.492 -9.198 10.154 1.00 89.38 117 PRO A C 1
ATOM 884 O O . PRO A 1 117 ? 0.874 -9.412 11.308 1.00 89.38 117 PRO A O 1
ATOM 887 N N . TRP A 1 118 ? 0.184 -7.970 9.745 1.00 90.94 118 TRP A N 1
ATOM 888 C CA . TRP A 1 118 ? 0.083 -6.853 10.673 1.00 90.94 118 TRP A CA 1
ATOM 889 C C . TRP A 1 118 ? -1.254 -6.881 11.398 1.00 90.94 118 TRP A C 1
ATOM 891 O O . TRP A 1 118 ? -2.299 -6.675 10.779 1.00 90.94 118 TRP A O 1
ATOM 901 N N . GLU A 1 119 ? -1.218 -7.104 12.706 1.00 92.31 119 GLU A N 1
ATOM 902 C CA . GLU A 1 119 ? -2.426 -7.162 13.521 1.00 92.31 119 GLU A CA 1
ATOM 903 C C . GLU A 1 119 ? -2.793 -5.809 14.137 1.00 92.31 119 GLU A C 1
ATOM 905 O O . GLU A 1 119 ? -1.939 -5.069 14.632 1.00 92.31 119 GLU A O 1
ATOM 910 N N . TYR A 1 120 ? -4.091 -5.516 14.161 1.00 92.50 120 TYR A N 1
ATOM 911 C CA . TYR A 1 120 ? -4.669 -4.327 14.780 1.00 92.50 120 TYR A CA 1
ATOM 912 C C . TYR A 1 120 ? -5.983 -4.667 15.497 1.00 92.50 120 TYR A C 1
ATOM 914 O O . TYR A 1 120 ? -6.728 -5.547 15.056 1.00 92.50 120 TYR A O 1
ATOM 922 N N . PRO A 1 121 ? -6.299 -3.994 16.617 1.00 91.62 121 PRO A N 1
ATOM 923 C CA . PRO A 1 121 ? -7.511 -4.277 17.368 1.00 91.62 121 PRO A CA 1
ATOM 924 C C . PRO A 1 121 ? -8.738 -3.706 16.651 1.00 91.62 121 PRO A C 1
ATOM 926 O O . PRO A 1 121 ? -8.737 -2.562 16.201 1.00 91.62 121 PRO A O 1
ATOM 929 N N . VAL A 1 122 ? -9.807 -4.497 16.577 1.00 92.62 122 VAL A N 1
ATOM 930 C CA . VAL A 1 122 ? -11.075 -4.108 15.934 1.00 92.62 122 VAL A CA 1
ATOM 931 C C . VAL A 1 122 ? -12.260 -4.105 16.889 1.00 92.62 122 VAL A C 1
ATOM 933 O O . VAL A 1 122 ? -13.272 -3.471 16.609 1.00 92.62 122 VAL A O 1
ATOM 936 N N . SER A 1 123 ? -12.175 -4.813 18.017 1.00 90.62 123 SER A N 1
ATOM 937 C CA . SER A 1 123 ? -13.248 -4.816 19.010 1.00 90.62 123 SER A CA 1
ATOM 938 C C . SER A 1 123 ? -12.767 -5.297 20.379 1.00 90.62 123 SER A C 1
ATOM 940 O O . SER A 1 123 ? -11.677 -5.849 20.518 1.00 90.62 123 SER A O 1
ATOM 942 N N . TYR A 1 124 ? -13.595 -5.092 21.400 1.00 91.50 124 TYR A N 1
ATOM 943 C CA . TYR A 1 124 ? -13.399 -5.608 22.748 1.00 91.50 124 TYR A CA 1
ATOM 944 C C . TYR A 1 124 ? -14.675 -6.299 23.228 1.00 91.50 124 TYR A C 1
ATOM 946 O O . TYR A 1 124 ? -15.766 -5.731 23.153 1.00 91.50 124 TYR A O 1
ATOM 954 N N . SER A 1 125 ? -14.545 -7.521 23.742 1.00 85.50 125 SER A N 1
ATOM 955 C CA . SER A 1 125 ? -15.669 -8.270 24.306 1.00 85.50 125 SER A CA 1
ATOM 956 C C . SER A 1 125 ? -15.201 -9.283 25.348 1.00 85.50 125 SER A C 1
ATOM 958 O O . SER A 1 125 ? -14.192 -9.957 25.158 1.00 85.50 125 SER A O 1
ATOM 960 N N . ASN A 1 126 ? -15.948 -9.411 26.452 1.00 79.38 126 ASN A N 1
ATOM 961 C CA . ASN A 1 126 ? -15.729 -10.409 27.509 1.00 79.38 126 ASN A CA 1
ATOM 962 C C . ASN A 1 126 ? -14.272 -10.523 28.009 1.00 79.38 126 ASN A C 1
ATOM 964 O O . ASN A 1 126 ? -13.774 -11.621 28.253 1.00 79.38 126 ASN A O 1
ATOM 968 N N . GLY A 1 127 ? -13.578 -9.395 28.179 1.00 81.56 127 GLY A N 1
ATOM 969 C CA . GLY A 1 127 ? -12.195 -9.393 28.669 1.00 81.56 127 GLY A CA 1
ATOM 970 C C . GLY A 1 127 ? -11.129 -9.642 27.598 1.00 81.56 127 GLY A C 1
ATOM 971 O O . GLY A 1 127 ? -9.947 -9.598 27.927 1.00 81.56 127 GLY A O 1
ATOM 972 N N . GLY A 1 128 ? -11.521 -9.878 26.343 1.00 88.50 128 GLY A N 1
ATOM 973 C CA . GLY A 1 128 ? -10.620 -10.088 25.213 1.00 88.50 128 GLY A CA 1
ATOM 974 C C . GLY A 1 128 ? -10.666 -8.949 24.196 1.00 88.50 128 GLY A C 1
ATOM 975 O O . GLY A 1 128 ? -11.719 -8.355 23.951 1.00 88.50 128 GLY A O 1
ATOM 976 N N . VAL A 1 129 ? -9.515 -8.674 23.583 1.00 90.75 129 VAL A N 1
ATOM 977 C CA . VAL A 1 129 ? -9.407 -7.813 22.400 1.00 90.75 129 VAL A CA 1
ATOM 978 C C . VAL A 1 129 ? -9.502 -8.701 21.165 1.00 90.75 129 VAL A C 1
ATOM 980 O O . VAL A 1 129 ? -8.783 -9.692 21.047 1.00 90.75 129 VAL A O 1
ATOM 983 N N . LEU A 1 130 ? -10.410 -8.358 20.260 1.00 91.44 130 LEU A N 1
ATOM 984 C CA . LEU A 1 130 ? -10.506 -8.973 18.945 1.00 91.44 130 LEU A CA 1
ATOM 985 C C . LEU A 1 130 ? -9.547 -8.238 18.012 1.00 91.44 130 LEU A C 1
ATOM 987 O O . LEU A 1 130 ? -9.656 -7.020 17.855 1.00 91.44 130 LEU A O 1
ATOM 991 N N . MET A 1 1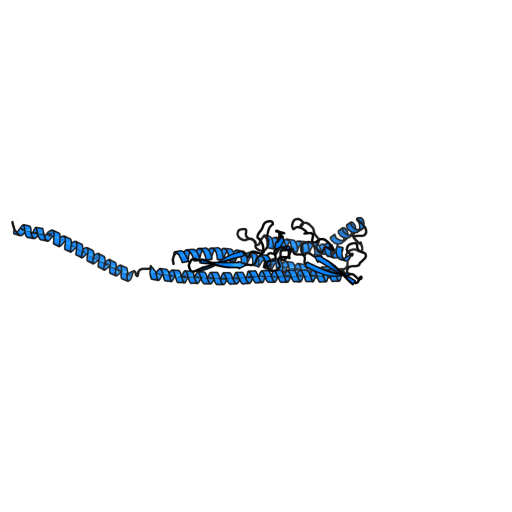31 ? -8.629 -8.985 17.410 1.00 92.19 131 MET A N 1
ATOM 992 C CA . MET A 1 131 ? -7.648 -8.482 16.452 1.00 92.19 131 MET A CA 1
ATOM 993 C C . MET A 1 131 ? -8.080 -8.849 15.033 1.00 92.19 131 MET A C 1
ATOM 995 O O . MET A 1 131 ? -8.729 -9.876 14.824 1.00 92.19 131 MET A O 1
ATOM 999 N N . ASN A 1 132 ? -7.711 -8.020 14.067 1.00 92.88 132 ASN A N 1
ATOM 1000 C CA . ASN A 1 132 ? -7.748 -8.353 12.650 1.00 92.88 132 ASN A CA 1
ATOM 1001 C C . ASN A 1 132 ? -6.345 -8.210 12.056 1.00 92.88 132 ASN A C 1
ATOM 1003 O O . ASN A 1 132 ? -5.533 -7.458 12.592 1.00 92.88 132 ASN A O 1
ATOM 1007 N N . GLY A 1 133 ? -6.073 -8.924 10.966 1.00 91.88 133 GLY A N 1
ATOM 1008 C CA . GLY A 1 133 ? -4.776 -8.933 10.294 1.00 91.88 133 GLY A CA 1
ATOM 1009 C C . GLY A 1 133 ? -4.836 -8.316 8.900 1.00 91.88 133 GLY A C 1
ATOM 1010 O O . GLY A 1 133 ? -5.849 -8.419 8.208 1.00 91.88 133 GLY A O 1
ATOM 1011 N N . LEU A 1 134 ? -3.739 -7.685 8.492 1.00 92.81 134 LEU A N 1
ATOM 1012 C CA . LEU A 1 134 ? -3.452 -7.324 7.107 1.00 92.81 134 LEU A CA 1
ATOM 1013 C C . LEU A 1 134 ? -2.162 -8.025 6.674 1.00 92.81 134 LEU A C 1
ATOM 1015 O O . LEU A 1 134 ? -1.112 -7.796 7.277 1.00 92.81 134 LEU A O 1
ATOM 1019 N N . ASP A 1 135 ? -2.226 -8.826 5.615 1.00 91.19 135 ASP A N 1
ATOM 1020 C CA . ASP A 1 135 ? -1.043 -9.458 5.029 1.00 91.19 135 ASP A CA 1
ATOM 1021 C C . ASP A 1 135 ? -0.169 -8.391 4.360 1.00 91.19 135 ASP A C 1
ATOM 1023 O O . ASP A 1 135 ? -0.507 -7.845 3.310 1.00 91.19 135 ASP A O 1
ATOM 1027 N N . VAL A 1 136 ? 0.960 -8.057 4.992 1.00 88.38 136 VAL A N 1
ATOM 1028 C CA . VAL A 1 136 ? 1.816 -6.943 4.546 1.00 88.38 136 VAL A CA 1
ATOM 1029 C C . VAL A 1 136 ? 2.487 -7.202 3.202 1.00 88.38 136 VAL A C 1
ATOM 1031 O O . VAL A 1 136 ? 2.607 -6.276 2.405 1.00 88.38 136 VAL A O 1
ATOM 1034 N N . LYS A 1 137 ? 2.802 -8.463 2.892 1.00 85.88 137 LYS A N 1
ATOM 1035 C CA . LYS A 1 137 ? 3.336 -8.870 1.585 1.00 85.88 137 LYS A CA 1
ATOM 1036 C C . LYS A 1 137 ? 2.438 -8.469 0.408 1.00 85.88 137 LYS A C 1
ATOM 1038 O O . LYS A 1 137 ? 2.934 -8.263 -0.692 1.00 85.88 137 LYS A O 1
ATOM 1043 N N . ASP A 1 138 ? 1.127 -8.349 0.636 1.00 90.25 138 ASP A N 1
ATOM 1044 C CA . ASP A 1 138 ? 0.153 -8.035 -0.414 1.00 90.25 138 ASP A CA 1
ATOM 1045 C C . ASP A 1 138 ? -0.027 -6.518 -0.610 1.00 90.25 138 ASP A C 1
ATOM 1047 O O . ASP A 1 138 ? -0.780 -6.091 -1.486 1.00 90.25 138 ASP A O 1
ATOM 1051 N N . VAL A 1 139 ? 0.657 -5.696 0.196 1.00 92.81 139 VAL A N 1
ATOM 1052 C CA . VAL A 1 139 ? 0.607 -4.225 0.136 1.00 92.81 139 VAL A CA 1
ATOM 1053 C C . VAL A 1 139 ? 1.982 -3.560 0.057 1.00 92.81 139 VAL A C 1
ATOM 1055 O O . VAL A 1 139 ? 2.078 -2.423 -0.402 1.00 92.81 139 VAL A O 1
ATOM 1058 N N . THR A 1 140 ? 3.054 -4.240 0.464 1.00 90.12 140 THR A N 1
ATOM 1059 C CA . THR A 1 140 ? 4.415 -3.702 0.414 1.00 90.12 140 THR A CA 1
ATOM 1060 C C . THR A 1 140 ? 4.892 -3.544 -1.032 1.00 90.12 140 THR A C 1
ATOM 1062 O O . THR A 1 140 ? 5.016 -4.506 -1.787 1.00 90.12 140 THR A O 1
ATOM 1065 N N . LEU A 1 141 ? 5.180 -2.300 -1.421 1.00 88.94 141 LEU A N 1
ATOM 1066 C CA . LEU A 1 141 ? 5.687 -1.942 -2.746 1.00 88.94 141 LEU A CA 1
ATOM 1067 C C . LEU A 1 141 ? 7.187 -2.195 -2.866 1.00 88.94 141 LEU A C 1
ATOM 1069 O O . LEU A 1 141 ? 7.637 -2.706 -3.890 1.00 88.94 141 LEU A O 1
ATOM 1073 N N . PHE A 1 142 ? 7.929 -1.852 -1.813 1.00 85.19 142 PHE A N 1
ATOM 1074 C CA . PHE A 1 142 ? 9.378 -1.981 -1.735 1.00 85.19 142 PHE A CA 1
ATOM 1075 C C . PHE A 1 142 ? 9.746 -2.805 -0.507 1.00 85.19 142 PHE A C 1
ATOM 1077 O O . PHE A 1 142 ? 9.477 -2.384 0.622 1.00 85.19 142 PHE A O 1
ATOM 1084 N N . ASN A 1 143 ? 10.379 -3.954 -0.716 1.00 81.00 143 ASN A N 1
ATOM 1085 C CA . ASN A 1 143 ? 10.995 -4.722 0.346 1.00 81.00 143 ASN A CA 1
ATOM 1086 C C . ASN A 1 143 ? 12.521 -4.651 0.261 1.00 81.00 143 ASN A C 1
ATOM 1088 O O . ASN A 1 143 ? 13.172 -5.357 -0.505 1.00 81.00 143 ASN A O 1
ATOM 1092 N N . LEU A 1 144 ? 13.097 -3.818 1.123 1.00 75.56 144 LEU A N 1
ATOM 1093 C CA . LEU A 1 144 ? 14.542 -3.655 1.246 1.00 75.56 144 LEU A CA 1
ATOM 1094 C C . LEU A 1 144 ? 15.167 -4.763 2.098 1.00 75.56 144 LEU A C 1
ATOM 1096 O O . LEU A 1 144 ? 16.383 -4.953 2.070 1.00 75.56 144 LEU A O 1
ATOM 1100 N N . ASP A 1 145 ? 14.348 -5.487 2.862 1.00 68.25 145 ASP A N 1
ATOM 1101 C CA . ASP A 1 145 ? 14.779 -6.618 3.667 1.00 68.25 145 ASP A CA 1
ATOM 1102 C C . ASP A 1 145 ? 14.807 -7.886 2.812 1.00 68.25 145 ASP A C 1
ATOM 1104 O O . ASP A 1 145 ? 13.847 -8.651 2.748 1.00 68.25 145 ASP A O 1
ATOM 1108 N N . LEU A 1 146 ? 15.934 -8.103 2.130 1.00 60.66 146 LEU A N 1
ATOM 1109 C CA . LEU A 1 146 ? 16.181 -9.220 1.206 1.00 60.66 146 LEU A CA 1
ATOM 1110 C C . LEU A 1 146 ? 16.330 -10.585 1.916 1.00 60.66 146 LEU A C 1
ATOM 1112 O O . LEU A 1 146 ? 17.0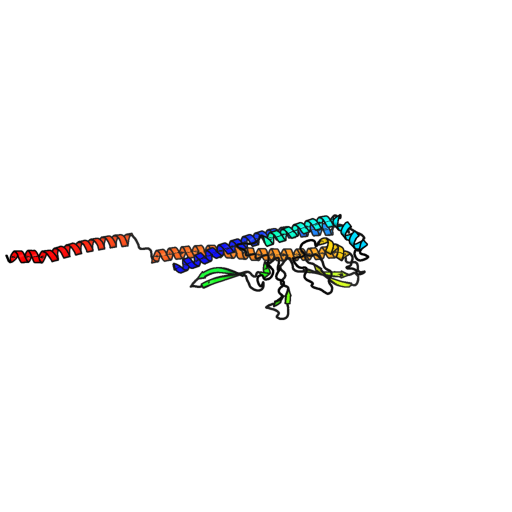76 -11.458 1.462 1.00 60.66 146 LEU A O 1
ATOM 1116 N N . GLY A 1 147 ? 15.668 -10.764 3.060 1.00 57.16 147 GLY A N 1
ATOM 1117 C CA . GLY A 1 147 ? 15.631 -12.025 3.781 1.00 57.16 147 GLY A CA 1
ATOM 1118 C C . GLY A 1 147 ? 15.069 -13.135 2.894 1.00 57.16 147 GLY A C 1
ATOM 1119 O O . GLY A 1 147 ? 14.085 -12.949 2.178 1.00 57.16 147 GLY A O 1
ATOM 1120 N N . GLN A 1 148 ? 15.704 -14.305 2.932 1.00 55.66 148 GLN A N 1
ATOM 1121 C CA . GLN A 1 148 ? 15.132 -15.506 2.336 1.00 55.66 148 GLN A CA 1
ATOM 1122 C C . GLN A 1 148 ? 14.194 -16.123 3.376 1.00 55.66 148 GLN A C 1
ATOM 1124 O O . GLN A 1 148 ? 14.652 -16.602 4.415 1.00 55.66 148 GLN A O 1
ATOM 1129 N N . TYR A 1 149 ? 12.889 -16.077 3.118 1.00 56.41 149 TYR A N 1
ATOM 1130 C CA . TYR A 1 149 ? 11.886 -16.679 3.992 1.00 56.41 149 TYR A CA 1
ATOM 1131 C C . TYR A 1 149 ? 11.309 -17.929 3.342 1.00 56.41 149 TYR A C 1
ATOM 1133 O O . TYR A 1 149 ? 11.249 -18.061 2.120 1.00 56.41 149 TYR A O 1
ATOM 1141 N N . TYR A 1 150 ? 10.927 -18.865 4.196 1.00 54.44 150 TYR A N 1
ATOM 1142 C CA . TYR A 1 150 ? 10.370 -20.146 3.806 1.00 54.44 150 TYR A CA 1
ATOM 1143 C C . TYR A 1 150 ? 8.922 -19.977 3.357 1.00 54.44 150 TYR A C 1
ATOM 1145 O O . TYR A 1 150 ? 8.145 -19.379 4.104 1.00 54.44 150 TYR A O 1
ATOM 1153 N N . ASP A 1 151 ? 8.546 -20.513 2.194 1.00 50.41 151 ASP A N 1
ATOM 1154 C CA . ASP A 1 151 ? 7.128 -20.632 1.855 1.00 50.41 151 ASP A CA 1
ATOM 1155 C C . ASP A 1 151 ? 6.454 -21.588 2.861 1.00 50.41 151 ASP A C 1
ATOM 1157 O O . ASP A 1 151 ? 6.853 -22.752 2.977 1.00 50.41 151 ASP A O 1
ATOM 1161 N N . PRO A 1 152 ? 5.428 -21.147 3.616 1.00 52.09 152 PRO A N 1
ATOM 1162 C CA . PRO A 1 152 ? 4.675 -22.034 4.498 1.00 52.09 152 PRO A CA 1
ATOM 1163 C C . PRO A 1 152 ? 3.988 -23.193 3.750 1.00 52.09 152 PRO A C 1
ATOM 1165 O O . PRO A 1 152 ? 3.646 -24.197 4.381 1.00 52.09 152 PRO A O 1
ATOM 1168 N N . GLY A 1 153 ? 3.753 -23.046 2.439 1.00 57.31 153 GLY A N 1
ATOM 1169 C CA . GLY A 1 153 ? 3.146 -24.041 1.553 1.00 57.31 153 GLY A CA 1
ATOM 1170 C C . GLY A 1 153 ? 4.142 -24.972 0.854 1.00 57.31 153 GLY A C 1
ATOM 1171 O O . GLY A 1 153 ? 3.821 -26.152 0.686 1.00 57.31 153 GLY A O 1
ATOM 1172 N N . ASP A 1 154 ? 5.339 -24.485 0.506 1.00 55.78 154 ASP A N 1
ATOM 1173 C CA . ASP A 1 154 ? 6.433 -25.291 -0.044 1.00 55.78 154 ASP A CA 1
ATOM 1174 C C . ASP A 1 154 ? 7.746 -25.128 0.749 1.00 55.78 154 ASP A C 1
ATOM 1176 O O . ASP A 1 154 ? 8.553 -24.231 0.497 1.00 55.78 154 ASP A O 1
ATOM 1180 N N . PRO A 1 155 ? 8.033 -26.073 1.659 1.00 54.34 155 PRO A N 1
ATOM 1181 C CA . PRO A 1 155 ? 9.250 -26.100 2.451 1.00 54.34 155 PRO A CA 1
ATOM 1182 C C . PRO A 1 155 ? 10.589 -26.237 1.690 1.00 54.34 155 PRO A C 1
ATOM 1184 O O . PRO A 1 155 ? 11.649 -26.437 2.296 1.00 54.34 155 PRO A O 1
ATOM 1187 N N . THR A 1 156 ? 10.579 -26.231 0.366 1.00 54.25 156 THR A N 1
ATOM 1188 C CA . THR A 1 156 ? 11.783 -26.321 -0.463 1.00 54.25 156 THR A CA 1
ATOM 1189 C C . THR A 1 156 ? 12.006 -25.091 -1.334 1.00 54.25 156 THR A C 1
ATOM 1191 O O . THR A 1 156 ? 13.081 -24.966 -1.926 1.00 54.25 156 THR A O 1
ATOM 1194 N N . GLU A 1 157 ? 11.056 -24.152 -1.343 1.00 48.09 157 GLU A N 1
ATOM 1195 C CA . GLU A 1 157 ? 11.165 -22.896 -2.073 1.00 48.09 157 GLU A CA 1
ATOM 1196 C C . GLU A 1 157 ? 11.620 -21.749 -1.165 1.00 48.09 157 GLU A C 1
ATOM 1198 O O . GLU A 1 157 ? 11.033 -21.434 -0.128 1.00 48.09 157 GLU A O 1
ATOM 1203 N N . TRP A 1 158 ? 12.705 -21.103 -1.591 1.00 51.28 158 TRP A N 1
ATOM 1204 C CA . TRP A 1 158 ? 13.148 -19.830 -1.047 1.00 51.28 158 TRP A CA 1
ATOM 1205 C C . TRP A 1 158 ? 12.531 -18.726 -1.890 1.00 51.28 158 TRP A C 1
ATOM 1207 O O . TRP A 1 158 ? 12.969 -18.490 -3.018 1.00 51.28 158 TRP A O 1
ATOM 1217 N N . ILE A 1 159 ? 11.530 -18.039 -1.351 1.00 51.59 159 ILE A N 1
ATOM 1218 C CA . ILE A 1 159 ? 10.973 -16.869 -2.019 1.00 51.59 159 ILE A CA 1
ATOM 1219 C C . ILE A 1 159 ? 11.844 -15.682 -1.607 1.00 51.59 159 ILE A C 1
ATOM 1221 O O . ILE A 1 159 ? 11.936 -15.345 -0.424 1.00 51.59 159 ILE A O 1
ATOM 1225 N N . ALA A 1 160 ? 12.518 -15.054 -2.574 1.00 53.84 160 ALA A N 1
ATOM 1226 C CA . ALA A 1 160 ? 13.046 -13.715 -2.353 1.00 53.84 160 ALA A CA 1
ATOM 1227 C C . ALA A 1 160 ? 11.840 -12.822 -2.048 1.00 53.84 160 ALA A C 1
ATOM 1229 O O . ALA A 1 160 ? 10.965 -12.679 -2.901 1.00 53.84 160 ALA A O 1
ATOM 1230 N N . GLN A 1 161 ? 11.746 -12.275 -0.833 1.00 63.19 161 GLN A N 1
ATOM 1231 C CA . GLN A 1 161 ? 10.699 -11.305 -0.535 1.00 63.19 161 GLN A CA 1
ATOM 1232 C C . GLN A 1 161 ? 11.043 -10.031 -1.305 1.00 63.19 161 GLN A C 1
ATOM 1234 O O . GLN A 1 161 ? 11.785 -9.181 -0.832 1.00 63.19 161 GLN A O 1
ATOM 1239 N N . THR A 1 162 ? 10.565 -9.919 -2.531 1.00 72.62 162 THR A N 1
ATOM 1240 C CA . THR A 1 162 ? 10.496 -8.644 -3.231 1.00 72.62 162 THR A CA 1
ATOM 1241 C C . THR A 1 162 ? 9.144 -8.024 -2.902 1.00 72.62 162 THR A C 1
ATOM 1243 O O . THR A 1 162 ? 8.145 -8.733 -2.754 1.00 72.62 162 THR A O 1
ATOM 1246 N N . GLY A 1 163 ? 9.101 -6.708 -2.766 1.00 77.81 163 GLY A N 1
ATOM 1247 C CA . GLY A 1 163 ? 7.861 -5.960 -2.834 1.00 77.81 163 GLY A CA 1
ATOM 1248 C C . GLY A 1 163 ? 7.236 -6.026 -4.230 1.00 77.81 163 GLY A C 1
ATOM 1249 O O . GLY A 1 163 ? 7.761 -6.616 -5.179 1.00 77.81 163 GLY A O 1
ATOM 1250 N N . ILE A 1 164 ? 6.068 -5.403 -4.358 1.00 84.56 164 ILE A N 1
ATOM 1251 C CA . ILE A 1 164 ? 5.280 -5.415 -5.594 1.00 84.56 164 ILE A CA 1
ATOM 1252 C C . ILE A 1 164 ? 6.025 -4.765 -6.778 1.00 84.56 164 ILE A C 1
ATOM 1254 O O . ILE A 1 164 ? 5.806 -5.179 -7.917 1.00 84.56 164 ILE A O 1
ATOM 1258 N N . ILE A 1 165 ? 6.877 -3.760 -6.530 1.00 80.62 165 ILE A N 1
ATOM 1259 C CA . ILE A 1 165 ? 7.522 -2.945 -7.580 1.00 80.62 165 ILE A CA 1
ATOM 1260 C C . ILE A 1 165 ? 9.016 -3.262 -7.742 1.00 80.62 165 ILE A C 1
ATOM 1262 O O . ILE A 1 165 ? 9.552 -3.109 -8.839 1.00 80.62 165 ILE A O 1
ATOM 1266 N N . ASP A 1 166 ? 9.700 -3.711 -6.688 1.00 71.88 166 ASP A N 1
ATOM 1267 C CA . ASP A 1 166 ? 11.133 -4.043 -6.761 1.00 71.88 166 ASP A CA 1
ATOM 1268 C C . ASP A 1 166 ? 11.430 -5.479 -7.224 1.00 71.88 166 ASP A C 1
ATOM 1270 O O . ASP A 1 166 ? 12.576 -5.800 -7.556 1.00 71.88 166 ASP A O 1
ATOM 1274 N N . GLY A 1 167 ? 10.395 -6.313 -7.348 1.00 68.06 167 GLY A N 1
ATOM 1275 C CA . GLY A 1 167 ? 10.492 -7.639 -7.942 1.00 68.06 167 GLY A CA 1
ATOM 1276 C C . GLY A 1 167 ? 10.876 -7.613 -9.420 1.00 68.06 167 GLY A C 1
ATOM 1277 O O . GLY A 1 167 ? 10.406 -6.775 -10.193 1.00 68.06 167 GLY A O 1
ATOM 1278 N N . ALA A 1 168 ? 11.712 -8.574 -9.824 1.00 63.44 168 ALA A N 1
ATOM 1279 C CA . ALA A 1 168 ? 11.915 -8.865 -11.237 1.00 63.44 168 ALA A CA 1
ATOM 1280 C C . ALA A 1 168 ? 10.611 -9.418 -11.817 1.00 63.44 168 ALA A C 1
ATOM 1282 O O . ALA A 1 168 ? 9.987 -10.305 -11.230 1.00 63.44 168 ALA A O 1
ATOM 1283 N N . PHE A 1 169 ? 10.238 -8.959 -13.001 1.00 64.50 169 PHE A N 1
ATOM 1284 C CA . PHE A 1 169 ? 9.320 -9.688 -13.853 1.00 64.50 169 PHE A CA 1
ATOM 1285 C C . PHE A 1 169 ? 10.107 -10.366 -14.968 1.00 64.50 169 PHE A C 1
ATOM 1287 O O . PHE A 1 169 ? 11.059 -9.823 -15.533 1.00 64.50 169 PHE A O 1
ATOM 1294 N N . SER A 1 170 ? 9.721 -11.601 -15.257 1.00 63.78 170 SER A N 1
ATOM 1295 C CA . SER A 1 170 ? 10.418 -12.445 -16.212 1.00 63.78 170 SER A CA 1
ATOM 1296 C C . SER A 1 170 ? 9.655 -12.452 -17.529 1.00 63.78 170 SER A C 1
ATOM 1298 O O . SER A 1 170 ? 8.454 -12.715 -17.548 1.00 63.78 170 SER A O 1
ATOM 1300 N N . SER A 1 171 ? 10.349 -12.163 -18.625 1.00 61.62 171 SER A N 1
ATOM 1301 C CA . SER A 1 171 ? 9.792 -12.184 -19.979 1.00 61.62 171 SER A CA 1
ATOM 1302 C C . SER A 1 171 ? 10.625 -13.082 -20.884 1.00 61.62 171 SER A C 1
ATOM 1304 O O . SER A 1 171 ? 11.808 -13.305 -20.632 1.00 61.62 171 SER A O 1
ATOM 1306 N N . TYR A 1 172 ? 10.012 -13.630 -21.932 1.00 63.28 172 TYR A N 1
ATOM 1307 C CA . TYR A 1 172 ? 10.683 -14.555 -22.843 1.00 63.28 172 TYR A CA 1
ATOM 1308 C C . TYR A 1 172 ? 10.737 -13.971 -24.249 1.00 63.28 172 TYR A C 1
ATOM 1310 O O . TYR A 1 172 ? 9.722 -13.628 -24.848 1.00 63.28 172 TYR A O 1
ATOM 1318 N N . VAL A 1 173 ? 11.945 -13.885 -24.795 1.00 63.44 173 VAL A N 1
ATOM 1319 C CA . VAL A 1 173 ? 12.219 -13.295 -26.101 1.00 63.44 173 VAL A CA 1
ATOM 1320 C C . VAL A 1 173 ? 12.909 -14.347 -26.968 1.00 63.44 173 VAL A C 1
ATOM 1322 O O . VAL A 1 173 ? 14.039 -14.752 -26.716 1.00 63.44 173 VAL A O 1
ATOM 1325 N N . ASN A 1 174 ? 12.208 -14.828 -27.996 1.00 59.38 174 ASN A N 1
ATOM 1326 C CA . ASN A 1 174 ? 12.699 -15.841 -28.936 1.00 59.38 174 ASN A CA 1
ATOM 1327 C C . ASN A 1 174 ? 13.701 -15.244 -29.935 1.00 59.38 174 ASN A C 1
ATOM 1329 O O . ASN A 1 174 ? 13.314 -14.479 -30.816 1.00 59.38 174 ASN A O 1
ATOM 1333 N N . THR A 1 175 ? 14.985 -15.562 -29.821 1.00 60.03 175 THR A N 1
ATOM 1334 C CA . THR A 1 175 ? 15.967 -15.130 -30.836 1.00 60.03 175 THR A CA 1
ATOM 1335 C C . THR A 1 175 ? 15.680 -15.793 -32.185 1.00 60.03 175 THR A C 1
ATOM 1337 O O . THR A 1 175 ? 15.155 -16.900 -32.208 1.00 60.03 175 THR A O 1
ATOM 1340 N N . ASP A 1 176 ? 16.091 -15.196 -33.310 1.00 55.72 176 ASP A N 1
ATOM 1341 C CA . ASP A 1 176 ? 15.933 -15.784 -34.661 1.00 55.72 176 ASP A CA 1
ATOM 1342 C C . ASP A 1 176 ? 16.495 -17.225 -34.798 1.00 55.72 176 ASP A C 1
ATOM 1344 O O . ASP A 1 176 ? 16.220 -17.932 -35.768 1.00 55.72 176 ASP A O 1
ATOM 1348 N N . ALA A 1 177 ? 17.268 -17.685 -33.806 1.00 56.50 177 ALA A N 1
ATOM 1349 C CA . ALA A 1 177 ? 17.771 -19.046 -33.648 1.00 56.50 177 ALA A CA 1
ATOM 1350 C C . ALA A 1 177 ? 16.762 -20.053 -33.040 1.00 56.50 177 ALA A C 1
ATOM 1352 O O . ALA A 1 177 ? 17.106 -21.225 -32.881 1.00 56.50 177 ALA A O 1
ATOM 1353 N N . GLY A 1 178 ? 15.536 -19.641 -32.697 1.00 55.75 178 GLY A N 1
ATOM 1354 C CA . GLY A 1 178 ? 14.496 -20.511 -32.135 1.00 55.75 178 GLY A CA 1
ATOM 1355 C C . GLY A 1 178 ? 14.687 -20.873 -30.657 1.00 55.75 178 GLY A C 1
ATOM 1356 O O . GLY A 1 178 ? 13.991 -21.756 -30.157 1.00 55.75 178 GLY A O 1
ATOM 1357 N N . THR A 1 179 ? 15.618 -20.221 -29.957 1.00 58.28 179 THR A N 1
ATOM 1358 C CA . THR A 1 179 ? 15.803 -20.336 -28.505 1.00 58.28 179 THR A CA 1
ATOM 1359 C C . THR A 1 179 ? 15.163 -19.150 -27.787 1.00 58.28 179 THR A C 1
ATOM 1361 O O . THR A 1 179 ? 15.458 -17.991 -28.100 1.00 58.28 179 THR A O 1
ATOM 1364 N N . ASP A 1 180 ? 14.298 -19.455 -26.816 1.00 60.00 180 ASP A N 1
ATOM 1365 C CA . ASP A 1 180 ? 13.693 -18.478 -25.909 1.00 60.00 180 ASP A CA 1
ATOM 1366 C C . ASP A 1 180 ? 14.742 -18.021 -24.891 1.00 60.00 180 ASP A C 1
ATOM 1368 O O . ASP A 1 180 ? 15.221 -18.811 -24.075 1.00 60.00 180 ASP A O 1
ATOM 1372 N N . TRP A 1 181 ? 15.120 -16.747 -24.955 1.00 61.00 181 TRP A N 1
ATOM 1373 C CA . TRP A 1 181 ? 15.955 -16.118 -23.941 1.00 61.00 181 TRP A CA 1
ATOM 1374 C C . TRP A 1 181 ? 15.066 -15.500 -22.879 1.00 61.00 181 TRP A C 1
ATOM 1376 O O . TRP A 1 181 ? 14.123 -14.771 -23.186 1.00 61.00 181 TRP A O 1
ATOM 1386 N N . ASN A 1 182 ? 15.379 -15.794 -21.625 1.00 61.50 182 ASN A N 1
ATOM 1387 C CA . ASN A 1 182 ? 14.736 -15.154 -20.497 1.00 61.50 182 ASN A CA 1
ATOM 1388 C C . ASN A 1 182 ? 15.344 -13.758 -20.297 1.00 61.50 182 ASN A C 1
ATOM 1390 O O . ASN A 1 182 ? 16.557 -13.630 -20.120 1.00 61.50 182 ASN A O 1
ATOM 1394 N N . ILE A 1 183 ? 14.510 -12.724 -20.351 1.00 60.09 183 ILE A N 1
ATOM 1395 C CA . ILE A 1 183 ? 14.858 -11.367 -19.947 1.00 60.09 183 ILE A CA 1
ATOM 1396 C C . ILE A 1 183 ? 14.196 -11.133 -18.594 1.00 60.09 183 ILE A C 1
ATOM 1398 O O . ILE A 1 183 ? 12.976 -10.950 -18.507 1.00 60.09 183 ILE A O 1
ATOM 1402 N N . ASN A 1 184 ? 15.013 -11.118 -17.545 1.00 59.78 184 ASN A N 1
ATOM 1403 C CA . ASN A 1 184 ? 14.580 -10.652 -16.238 1.00 59.78 184 ASN A CA 1
ATOM 1404 C C . ASN A 1 184 ? 14.672 -9.128 -16.238 1.00 59.78 184 ASN A C 1
ATOM 1406 O O . ASN A 1 184 ? 15.749 -8.548 -16.381 1.00 59.78 184 ASN A O 1
ATOM 1410 N N . SER A 1 185 ? 13.519 -8.480 -16.134 1.00 60.75 185 SER A N 1
ATOM 1411 C CA . SER A 1 185 ? 13.413 -7.028 -16.130 1.00 60.75 185 SER A CA 1
ATOM 1412 C C . SER A 1 185 ? 12.875 -6.554 -14.798 1.00 60.75 185 SER A C 1
ATOM 1414 O O . SER A 1 185 ? 11.956 -7.139 -14.237 1.00 60.75 185 SER A O 1
ATOM 1416 N N . HIS A 1 186 ? 13.432 -5.467 -14.295 1.00 64.62 186 HIS A N 1
ATOM 1417 C CA . HIS A 1 186 ? 12.904 -4.760 -13.143 1.00 64.62 186 HIS A CA 1
ATOM 1418 C C . HIS A 1 186 ? 12.373 -3.415 -13.617 1.00 64.62 186 HIS A C 1
ATOM 1420 O O . HIS A 1 186 ? 13.039 -2.719 -14.384 1.00 64.62 186 HIS A O 1
ATOM 1426 N N . LEU A 1 187 ? 11.205 -3.005 -13.122 1.00 65.81 187 LEU A N 1
ATOM 1427 C CA . LEU A 1 187 ? 10.683 -1.670 -13.422 1.00 65.81 187 LEU A CA 1
ATOM 1428 C C . LEU A 1 187 ? 11.602 -0.564 -12.875 1.00 65.81 187 LEU A C 1
ATOM 1430 O O . LEU A 1 187 ? 11.720 0.495 -13.479 1.00 65.81 187 LEU A O 1
ATOM 1434 N N . ILE A 1 188 ? 12.275 -0.831 -11.751 1.00 59.41 188 ILE A N 1
ATOM 1435 C CA . ILE A 1 188 ? 13.145 0.135 -11.067 1.00 59.41 188 ILE A CA 1
ATOM 1436 C C . ILE A 1 188 ? 14.582 0.110 -11.608 1.00 59.41 188 ILE A C 1
ATOM 1438 O O . ILE A 1 188 ? 15.212 1.160 -11.677 1.00 59.41 188 ILE A O 1
ATOM 1442 N N . THR A 1 189 ? 15.120 -1.063 -11.964 1.00 49.53 189 THR A N 1
ATOM 1443 C CA . THR A 1 189 ? 16.546 -1.217 -12.327 1.00 49.53 189 THR A CA 1
ATOM 1444 C C . THR A 1 189 ? 16.790 -1.535 -13.809 1.00 49.53 189 THR A C 1
ATOM 1446 O O . THR A 1 189 ? 17.934 -1.516 -14.255 1.00 49.53 189 THR A O 1
ATOM 1449 N N . GLY A 1 190 ? 15.737 -1.717 -14.619 1.00 48.78 190 GLY A N 1
ATOM 1450 C CA . GLY A 1 190 ? 15.845 -1.966 -16.063 1.00 48.78 190 GLY A CA 1
ATOM 1451 C C . GLY A 1 190 ? 15.832 -3.444 -16.460 1.00 48.78 190 GLY A C 1
ATOM 1452 O O . GLY A 1 190 ? 15.757 -4.346 -15.624 1.00 48.78 190 GLY A O 1
ATOM 1453 N N . ALA A 1 191 ? 15.879 -3.695 -17.773 1.00 44.41 191 ALA A N 1
ATOM 1454 C CA . ALA A 1 191 ? 16.066 -5.034 -18.333 1.00 44.41 191 ALA A CA 1
ATOM 1455 C C . ALA A 1 191 ? 17.525 -5.494 -18.178 1.00 44.41 191 ALA A C 1
ATOM 1457 O O . ALA A 1 191 ? 18.434 -4.835 -18.688 1.00 44.41 191 ALA A O 1
ATOM 1458 N N . HIS A 1 192 ? 17.745 -6.654 -17.555 1.00 42.91 192 HIS A N 1
ATOM 1459 C CA . HIS A 1 192 ? 19.028 -7.357 -17.560 1.00 42.91 192 HIS A CA 1
ATOM 1460 C C . HIS A 1 192 ? 18.901 -8.664 -18.367 1.00 42.91 192 HIS A C 1
ATOM 1462 O O . HIS A 1 192 ? 18.015 -9.483 -18.122 1.00 42.91 192 HIS A O 1
ATOM 1468 N N . ILE A 1 193 ? 19.800 -8.896 -19.336 1.00 35.94 193 ILE A N 1
ATOM 1469 C CA . ILE A 1 193 ? 19.992 -10.237 -19.919 1.00 35.94 193 ILE A CA 1
ATOM 1470 C C . ILE A 1 193 ? 20.961 -10.965 -18.996 1.00 35.94 193 ILE A C 1
ATOM 1472 O O . ILE A 1 193 ? 22.165 -10.713 -19.058 1.00 35.94 193 ILE A O 1
ATOM 1476 N N . ASP A 1 194 ? 20.459 -11.857 -18.150 1.00 36.41 194 ASP A N 1
ATOM 1477 C CA . ASP A 1 194 ? 21.325 -12.716 -17.349 1.00 36.41 194 ASP A CA 1
ATOM 1478 C C . ASP A 1 194 ? 20.942 -14.191 -17.534 1.00 36.41 194 ASP A C 1
ATOM 1480 O O . ASP A 1 194 ? 19.905 -14.629 -17.033 1.00 36.41 194 ASP A O 1
ATOM 1484 N N . PRO A 1 195 ? 21.744 -14.988 -18.268 1.00 35.66 195 PRO A N 1
ATOM 1485 C CA . PRO A 1 195 ? 21.528 -16.424 -18.356 1.00 35.66 195 PRO A CA 1
ATOM 1486 C C . PRO A 1 195 ? 21.997 -17.188 -17.102 1.00 35.66 195 PRO A C 1
ATOM 1488 O O . PRO A 1 195 ? 21.802 -18.402 -17.070 1.00 35.66 195 PRO A O 1
ATOM 1491 N N . TYR A 1 196 ? 22.615 -16.550 -16.088 1.00 35.28 196 TYR A N 1
ATOM 1492 C CA . TYR A 1 196 ? 23.177 -17.276 -14.935 1.00 35.28 196 TYR A CA 1
ATOM 1493 C C . TYR A 1 196 ? 23.106 -16.613 -13.547 1.00 35.28 196 TYR A C 1
ATOM 1495 O O . TYR A 1 196 ? 23.396 -17.305 -12.568 1.00 35.28 196 TYR A O 1
ATOM 1503 N N . TYR A 1 197 ? 22.716 -15.347 -13.399 1.00 37.72 197 TYR A N 1
ATOM 1504 C CA . TYR A 1 197 ? 22.717 -14.673 -12.098 1.00 37.72 197 TYR A CA 1
ATOM 1505 C C . TYR A 1 197 ? 21.454 -13.845 -11.833 1.00 37.72 197 TYR A C 1
ATOM 1507 O O . TYR A 1 197 ? 21.184 -12.807 -12.418 1.00 37.72 197 TYR A O 1
ATOM 1515 N N . ASN A 1 198 ? 20.704 -14.292 -10.830 1.00 38.34 198 ASN A N 1
ATOM 1516 C CA . ASN A 1 198 ? 19.667 -13.527 -10.145 1.00 38.34 198 ASN A CA 1
ATOM 1517 C C . ASN A 1 198 ? 20.347 -12.557 -9.151 1.00 38.34 198 ASN A C 1
ATOM 1519 O O . ASN A 1 198 ? 20.207 -12.693 -7.935 1.00 38.34 198 ASN A O 1
ATOM 1523 N N . SER A 1 199 ? 21.244 -11.685 -9.632 1.00 36.53 199 SER A N 1
ATOM 1524 C CA . SER A 1 199 ? 22.025 -10.808 -8.752 1.00 36.53 199 SER A CA 1
ATOM 1525 C C . SER A 1 199 ? 21.250 -9.534 -8.451 1.00 36.53 199 SER A C 1
ATOM 1527 O O . SER A 1 199 ? 21.149 -8.652 -9.299 1.00 36.53 199 SER A O 1
ATOM 1529 N N . GLY A 1 200 ? 20.743 -9.460 -7.219 1.00 39.81 200 GLY A N 1
ATOM 1530 C CA . GLY A 1 200 ? 20.056 -8.308 -6.655 1.00 39.81 200 GLY A CA 1
ATOM 1531 C C . GLY A 1 200 ? 20.776 -6.991 -6.929 1.00 39.81 200 GLY A C 1
ATOM 1532 O O . GLY A 1 200 ? 21.798 -6.672 -6.318 1.00 39.81 200 GLY A O 1
ATOM 1533 N N . SER A 1 201 ? 20.199 -6.201 -7.824 1.00 37.88 201 SER A N 1
ATOM 1534 C CA . SER A 1 201 ? 20.426 -4.767 -7.883 1.00 37.88 201 SER A CA 1
ATOM 1535 C C . SER A 1 201 ? 19.803 -4.158 -6.627 1.00 37.88 201 SER A C 1
ATOM 1537 O O . SER A 1 201 ? 18.584 -4.149 -6.461 1.00 37.88 201 SER A O 1
ATOM 1539 N N . THR A 1 202 ? 20.649 -3.734 -5.692 1.00 34.62 202 THR A N 1
ATOM 1540 C CA . THR A 1 202 ? 20.226 -3.152 -4.420 1.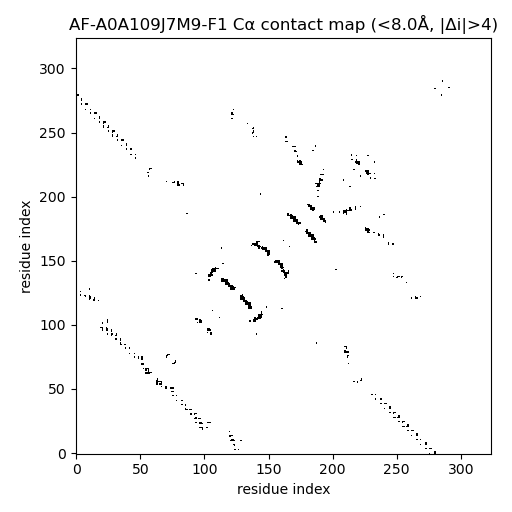00 34.62 202 THR A CA 1
ATOM 1541 C C . THR A 1 202 ? 19.608 -1.767 -4.621 1.00 34.62 202 THR A C 1
ATOM 1543 O O . THR A 1 202 ? 20.024 -0.991 -5.479 1.00 34.62 202 THR A O 1
ATOM 1546 N N . VAL A 1 203 ? 18.669 -1.417 -3.744 1.00 38.66 203 VAL A N 1
ATOM 1547 C CA . VAL A 1 203 ? 18.051 -0.082 -3.598 1.00 38.66 203 VAL A CA 1
ATOM 1548 C C . VAL A 1 203 ? 19.080 1.037 -3.338 1.00 38.66 203 VAL A C 1
ATOM 1550 O O . VAL A 1 203 ? 18.816 2.211 -3.567 1.00 38.66 203 VAL A O 1
ATOM 1553 N N . GLU A 1 204 ? 20.318 0.711 -2.964 1.00 33.41 204 GLU A N 1
ATOM 1554 C CA . GLU A 1 204 ? 21.406 1.697 -2.858 1.00 33.41 204 GLU A CA 1
ATOM 1555 C C . GLU A 1 204 ? 21.998 2.131 -4.216 1.00 33.41 204 GLU A C 1
ATOM 1557 O O . GLU A 1 204 ? 22.763 3.092 -4.269 1.00 33.41 204 GLU A O 1
ATOM 1562 N N . GLN A 1 205 ? 21.625 1.484 -5.329 1.00 39.00 205 GLN A N 1
ATOM 1563 C CA . GLN A 1 205 ? 21.988 1.908 -6.691 1.00 39.00 205 GLN A CA 1
ATOM 1564 C C . GLN A 1 205 ? 20.915 2.782 -7.366 1.00 39.00 205 GLN A C 1
ATOM 1566 O O . GLN A 1 205 ? 20.949 2.986 -8.579 1.00 39.00 205 GLN A O 1
ATOM 1571 N N . MET A 1 206 ? 19.991 3.355 -6.590 1.00 39.28 206 MET A N 1
ATOM 1572 C CA . MET A 1 206 ? 18.924 4.262 -7.044 1.00 39.28 206 MET A CA 1
ATOM 1573 C C . MET A 1 206 ? 19.417 5.671 -7.435 1.00 39.28 206 MET A C 1
ATOM 1575 O O . MET A 1 206 ? 18.808 6.681 -7.089 1.00 39.28 206 MET A O 1
ATOM 1579 N N . GLY A 1 207 ? 20.549 5.748 -8.138 1.00 36.00 207 GLY A N 1
ATOM 1580 C CA . GLY A 1 207 ? 21.167 7.003 -8.570 1.00 36.00 207 GLY A CA 1
ATOM 1581 C C . GLY A 1 207 ? 21.145 7.255 -10.076 1.00 36.00 207 GLY A C 1
ATOM 1582 O O . GLY A 1 207 ? 21.061 8.411 -10.467 1.00 36.00 207 GLY A O 1
ATOM 1583 N N . THR A 1 208 ? 21.215 6.221 -10.921 1.00 41.03 208 THR A N 1
ATOM 1584 C CA . THR A 1 208 ? 21.282 6.359 -12.392 1.00 41.03 208 THR A CA 1
ATOM 1585 C C . THR A 1 208 ? 21.162 4.980 -13.047 1.00 41.03 208 THR A C 1
ATOM 1587 O O . THR A 1 208 ? 22.185 4.335 -13.290 1.00 41.03 208 THR A O 1
ATOM 1590 N N . GLN A 1 209 ? 19.954 4.493 -13.328 1.00 53.03 209 GLN A N 1
ATOM 1591 C CA . GLN A 1 209 ? 19.769 3.294 -14.155 1.00 53.03 209 GLN A CA 1
ATOM 1592 C C . GLN A 1 209 ? 18.621 3.545 -15.131 1.00 53.03 209 GLN A C 1
ATOM 1594 O O . GLN A 1 209 ? 17.457 3.338 -14.823 1.00 53.03 209 GLN A O 1
ATOM 1599 N N . ASN A 1 210 ? 18.995 4.061 -16.304 1.00 62.72 210 ASN A N 1
ATOM 1600 C CA . ASN A 1 210 ? 18.108 4.402 -17.409 1.00 62.72 210 ASN A CA 1
ATOM 1601 C C . ASN A 1 210 ? 17.339 3.150 -17.871 1.00 62.72 210 ASN A C 1
ATOM 1603 O O . ASN A 1 210 ? 17.850 2.355 -18.665 1.00 62.72 210 ASN A O 1
ATOM 1607 N N . PHE A 1 211 ? 16.111 2.979 -17.387 1.00 68.69 211 PHE A N 1
ATOM 1608 C CA . PHE A 1 211 ? 15.243 1.840 -17.694 1.00 68.69 211 PHE A CA 1
ATOM 1609 C C . PHE A 1 211 ? 15.126 1.575 -19.208 1.00 68.69 211 PHE A C 1
ATOM 1611 O O . PHE A 1 211 ? 15.307 0.446 -19.669 1.00 68.69 211 PHE A O 1
ATOM 1618 N N . LEU A 1 212 ? 14.930 2.639 -19.998 1.00 79.44 212 LEU A N 1
ATOM 1619 C CA . LEU A 1 212 ? 14.895 2.561 -21.462 1.00 79.44 212 LEU A CA 1
ATOM 1620 C C . LEU A 1 212 ? 16.264 2.273 -22.085 1.00 79.44 212 LEU A C 1
ATOM 1622 O O . LEU A 1 212 ? 16.334 1.557 -23.077 1.00 79.44 212 LEU A O 1
ATOM 1626 N N . LEU A 1 213 ? 17.361 2.780 -21.515 1.00 77.50 213 LEU A N 1
ATOM 1627 C CA . LEU A 1 213 ? 18.700 2.462 -22.020 1.00 77.50 213 LEU A CA 1
ATOM 1628 C C . LEU A 1 213 ? 18.966 0.963 -21.914 1.00 77.50 213 LEU A C 1
ATOM 1630 O O . LEU A 1 213 ? 19.543 0.404 -22.836 1.00 77.50 213 LEU A O 1
ATOM 1634 N N . GLY A 1 214 ? 18.527 0.320 -20.825 1.00 72.44 214 GLY A N 1
ATOM 1635 C CA . GLY A 1 214 ? 18.613 -1.131 -20.664 1.00 72.44 214 GLY A CA 1
ATOM 1636 C C . GLY A 1 214 ? 17.904 -1.868 -21.800 1.00 72.44 214 GLY A C 1
ATOM 1637 O O . GLY A 1 214 ? 18.517 -2.710 -22.452 1.00 72.44 214 GLY A O 1
ATOM 1638 N N . ILE A 1 215 ? 16.658 -1.487 -22.107 1.00 75.00 215 ILE A N 1
ATOM 1639 C CA . ILE A 1 215 ? 15.884 -2.041 -23.236 1.00 75.00 215 ILE A CA 1
ATOM 1640 C C . ILE A 1 215 ? 16.654 -1.915 -24.551 1.00 75.00 215 ILE A C 1
ATOM 1642 O O . ILE A 1 215 ? 16.793 -2.888 -25.293 1.00 75.00 215 ILE A O 1
ATOM 1646 N N . GLU A 1 216 ? 17.182 -0.728 -24.831 1.00 78.88 216 GLU A N 1
ATOM 1647 C CA . GLU A 1 216 ? 17.893 -0.481 -26.080 1.00 78.88 216 GLU A CA 1
ATOM 1648 C C . GLU A 1 216 ? 19.234 -1.226 -26.143 1.00 78.88 216 GLU A C 1
ATOM 1650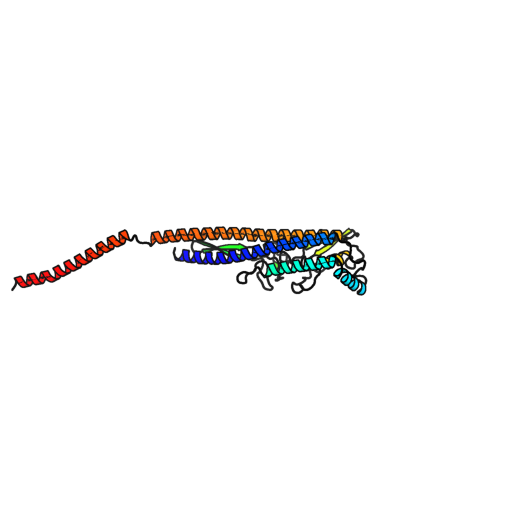 O O . GLU A 1 216 ? 19.614 -1.733 -27.197 1.00 78.88 216 GLU A O 1
ATOM 1655 N N . TYR A 1 217 ? 19.935 -1.360 -25.016 1.00 75.31 217 TYR A N 1
ATOM 1656 C CA . TYR A 1 217 ? 21.164 -2.146 -24.908 1.00 75.31 217 TYR A CA 1
ATOM 1657 C C . TYR A 1 217 ? 20.889 -3.630 -25.217 1.00 75.31 217 TYR A C 1
ATOM 1659 O O . TYR A 1 217 ? 21.643 -4.271 -25.949 1.00 75.31 217 TYR A O 1
ATOM 1667 N N . VAL A 1 218 ? 19.757 -4.160 -24.735 1.00 70.12 218 VAL A N 1
ATOM 1668 C CA . VAL A 1 218 ? 19.284 -5.525 -25.021 1.00 70.12 218 VAL A CA 1
ATOM 1669 C C . VAL A 1 218 ? 18.889 -5.718 -26.484 1.00 70.12 218 VAL A C 1
ATOM 1671 O O . VAL A 1 218 ? 19.250 -6.740 -27.067 1.00 70.12 218 VAL A O 1
ATOM 1674 N N . GLY A 1 219 ? 18.211 -4.748 -27.105 1.00 69.62 219 GLY A N 1
ATOM 1675 C CA . GLY A 1 219 ? 17.839 -4.803 -28.527 1.00 69.62 219 GLY A CA 1
ATOM 1676 C C . GLY A 1 219 ? 19.034 -5.039 -29.465 1.00 69.62 219 GLY A C 1
ATOM 1677 O O . GLY A 1 219 ? 18.902 -5.711 -30.487 1.00 69.62 219 GLY A O 1
ATOM 1678 N N . HIS A 1 220 ? 20.232 -4.600 -29.064 1.00 71.94 220 HIS A N 1
ATOM 1679 C CA . HIS A 1 220 ? 21.483 -4.801 -29.807 1.00 71.94 220 HIS A CA 1
ATOM 1680 C C . HIS A 1 220 ? 22.154 -6.169 -29.556 1.00 71.94 220 HIS A C 1
ATOM 1682 O O . HIS A 1 220 ? 23.295 -6.390 -29.961 1.00 71.94 220 HIS A O 1
ATOM 1688 N N . GLY A 1 221 ? 21.454 -7.116 -28.920 1.00 64.44 221 GLY A N 1
ATOM 1689 C CA . GLY A 1 221 ? 21.823 -8.533 -28.914 1.00 64.44 221 GLY A CA 1
ATOM 1690 C C . GLY A 1 221 ? 22.692 -9.001 -27.747 1.00 64.44 221 GLY A C 1
ATOM 1691 O O . GLY A 1 221 ? 23.215 -10.113 -27.802 1.00 64.44 221 GLY A O 1
ATOM 1692 N N . GLY A 1 222 ? 22.872 -8.223 -26.674 1.00 61.69 222 GLY A N 1
ATOM 1693 C CA . GLY A 1 222 ? 23.515 -8.751 -25.459 1.00 61.69 222 GLY A CA 1
ATOM 1694 C C . GLY A 1 222 ? 25.001 -9.122 -25.598 1.00 61.69 222 GLY A C 1
ATOM 1695 O O . GLY A 1 222 ? 25.502 -9.907 -24.797 1.00 61.69 222 GLY A O 1
ATOM 1696 N N . GLY A 1 223 ? 25.694 -8.649 -26.641 1.00 57.72 223 GLY A N 1
ATOM 1697 C CA . GLY A 1 223 ? 27.035 -9.116 -27.025 1.00 57.72 223 GLY A CA 1
ATOM 1698 C C . GLY A 1 223 ? 27.052 -10.436 -27.809 1.00 57.72 223 GLY A C 1
ATOM 1699 O O . GLY A 1 223 ? 28.123 -10.968 -28.102 1.00 57.72 223 GLY A O 1
ATOM 1700 N N . SER A 1 224 ? 25.882 -10.968 -28.166 1.00 57.66 224 SER A N 1
ATOM 1701 C CA . SER A 1 224 ? 25.706 -12.114 -29.061 1.00 57.66 224 SER A CA 1
ATOM 1702 C C . SER A 1 224 ? 25.400 -11.649 -30.493 1.00 57.66 224 SER A C 1
ATOM 1704 O O . SER A 1 224 ? 24.850 -10.573 -30.699 1.00 57.66 224 SER A O 1
ATOM 1706 N N . SER A 1 225 ? 25.716 -12.460 -31.512 1.00 54.44 225 SER A N 1
ATOM 1707 C CA . SER A 1 225 ? 25.339 -12.169 -32.912 1.00 54.44 225 SER A CA 1
ATOM 1708 C C . SER A 1 225 ? 23.836 -12.327 -33.203 1.00 54.44 225 SER A C 1
ATOM 1710 O O . SER A 1 225 ? 23.447 -12.269 -34.367 1.00 54.44 225 SER A O 1
ATOM 1712 N N . ALA A 1 226 ? 22.997 -12.580 -32.192 1.00 59.28 226 ALA A N 1
ATOM 1713 C CA . ALA A 1 226 ? 21.555 -12.693 -32.363 1.00 59.28 226 ALA A CA 1
ATOM 1714 C C . ALA A 1 226 ? 20.901 -11.313 -32.216 1.00 59.28 226 ALA A C 1
ATOM 1716 O O . ALA A 1 226 ? 20.987 -10.690 -31.159 1.00 59.28 226 ALA A O 1
ATOM 1717 N N . THR A 1 227 ? 20.225 -10.849 -33.266 1.00 64.44 227 THR A N 1
ATOM 1718 C CA . THR A 1 227 ? 19.376 -9.658 -33.190 1.00 64.44 227 THR A CA 1
ATOM 1719 C C . THR A 1 227 ? 18.177 -9.966 -32.295 1.00 64.44 227 THR A C 1
ATOM 1721 O O . THR A 1 227 ? 17.461 -10.945 -32.510 1.00 64.44 227 THR A O 1
ATOM 1724 N N . ILE A 1 228 ? 17.972 -9.151 -31.262 1.00 69.62 228 ILE A N 1
ATOM 1725 C CA . ILE A 1 228 ? 16.775 -9.216 -30.427 1.00 69.62 228 ILE A CA 1
ATOM 1726 C C . ILE A 1 228 ? 15.762 -8.225 -31.003 1.00 69.62 228 ILE A C 1
ATOM 1728 O O . ILE A 1 228 ? 16.063 -7.046 -31.154 1.00 69.62 228 ILE A O 1
ATOM 1732 N N . ASP A 1 229 ? 14.555 -8.697 -31.327 1.00 76.50 229 ASP A N 1
ATOM 1733 C CA . ASP A 1 229 ? 13.472 -7.834 -31.809 1.00 76.50 229 ASP A CA 1
ATOM 1734 C C . ASP A 1 229 ? 13.090 -6.790 -30.746 1.00 76.50 229 ASP A C 1
ATOM 1736 O O . ASP A 1 229 ? 12.424 -7.105 -29.753 1.00 76.50 229 ASP A O 1
ATOM 1740 N N . ARG A 1 230 ? 13.504 -5.539 -30.982 1.00 78.81 230 ARG A N 1
ATOM 1741 C CA . ARG A 1 230 ? 13.226 -4.377 -30.130 1.00 78.81 230 ARG A CA 1
ATOM 1742 C C . ARG A 1 230 ? 11.733 -4.216 -29.853 1.00 78.81 230 ARG A C 1
ATOM 1744 O O . ARG A 1 230 ? 11.359 -3.995 -28.703 1.00 78.81 230 ARG A O 1
ATOM 1751 N N . ALA A 1 231 ? 10.873 -4.376 -30.863 1.00 80.88 231 ALA A N 1
ATOM 1752 C CA . ALA A 1 231 ? 9.429 -4.202 -30.701 1.00 80.88 231 ALA A CA 1
ATOM 1753 C C . ALA A 1 231 ? 8.853 -5.215 -29.702 1.00 80.88 231 ALA A C 1
ATOM 1755 O O . ALA A 1 231 ? 7.993 -4.878 -28.883 1.00 80.88 231 ALA A O 1
ATOM 1756 N N . ARG A 1 232 ? 9.378 -6.446 -29.709 1.00 78.50 232 ARG A N 1
ATOM 1757 C CA . ARG A 1 232 ? 8.997 -7.454 -28.721 1.00 78.50 232 ARG A CA 1
ATOM 1758 C C . ARG A 1 232 ? 9.484 -7.102 -27.317 1.00 78.50 232 ARG A C 1
ATOM 1760 O O . ARG A 1 232 ? 8.704 -7.260 -26.387 1.00 78.50 232 ARG A O 1
ATOM 1767 N N . VAL A 1 233 ? 10.706 -6.587 -27.146 1.00 76.94 233 VAL A N 1
ATOM 1768 C CA . VAL A 1 233 ? 11.198 -6.170 -25.814 1.00 76.94 233 VAL A CA 1
ATOM 1769 C C . VAL A 1 233 ? 10.292 -5.093 -25.209 1.00 76.94 233 VAL A C 1
ATOM 1771 O O . VAL A 1 233 ? 9.903 -5.209 -24.050 1.00 76.94 233 VAL A O 1
ATOM 1774 N N . TYR A 1 234 ? 9.876 -4.095 -25.996 1.00 82.75 234 TYR A N 1
ATOM 1775 C CA . TYR A 1 234 ? 8.914 -3.085 -25.538 1.00 82.75 234 TYR A CA 1
ATOM 1776 C C . TYR A 1 234 ? 7.551 -3.689 -25.173 1.00 82.75 234 TYR A C 1
ATOM 1778 O O . TYR A 1 234 ? 7.003 -3.357 -24.122 1.00 82.75 234 TYR A O 1
ATOM 1786 N N . SER A 1 235 ? 7.015 -4.598 -25.996 1.00 83.81 235 SER A N 1
ATOM 1787 C CA . SER A 1 235 ? 5.735 -5.266 -25.720 1.00 83.81 235 SER A CA 1
ATOM 1788 C C . SER A 1 235 ? 5.764 -6.068 -24.413 1.00 83.81 235 SER A C 1
ATOM 1790 O O . SER A 1 235 ? 4.827 -5.988 -23.620 1.00 83.81 235 SER A O 1
ATOM 1792 N N . GLU A 1 236 ? 6.833 -6.826 -24.174 1.00 77.94 236 GLU A N 1
ATOM 1793 C CA . GLU A 1 236 ? 7.019 -7.603 -22.944 1.00 77.94 236 GLU A CA 1
ATOM 1794 C C . GLU A 1 236 ? 7.198 -6.690 -21.720 1.00 77.94 236 GLU A C 1
ATOM 1796 O O . GLU A 1 236 ? 6.607 -6.921 -20.665 1.00 77.94 236 GLU A O 1
ATOM 1801 N N . MET A 1 237 ? 7.944 -5.593 -21.872 1.00 78.25 237 MET A N 1
ATOM 1802 C CA . MET A 1 237 ? 8.132 -4.606 -20.810 1.00 78.25 237 MET A CA 1
ATOM 1803 C C . MET A 1 237 ? 6.806 -3.945 -20.408 1.00 78.25 237 MET A C 1
ATOM 1805 O O . MET A 1 237 ? 6.497 -3.811 -19.224 1.00 78.25 237 MET A O 1
ATOM 1809 N N . MET A 1 238 ? 5.981 -3.580 -21.392 1.00 85.94 238 MET A N 1
ATOM 1810 C CA . MET A 1 238 ? 4.638 -3.052 -21.152 1.00 85.94 238 MET A CA 1
ATOM 1811 C C . MET A 1 238 ? 3.734 -4.073 -20.451 1.00 85.94 238 MET A C 1
ATOM 1813 O O . MET A 1 238 ? 2.947 -3.688 -19.586 1.00 85.94 238 MET A O 1
ATOM 1817 N N . ALA A 1 239 ? 3.855 -5.363 -20.783 1.00 85.44 239 ALA A N 1
ATOM 1818 C CA . ALA A 1 239 ? 3.116 -6.426 -20.106 1.00 85.44 239 ALA A CA 1
ATOM 1819 C C . ALA A 1 239 ? 3.532 -6.569 -18.630 1.00 85.44 239 ALA A C 1
ATOM 1821 O O . ALA A 1 239 ? 2.666 -6.729 -17.768 1.00 85.44 239 ALA A O 1
ATOM 1822 N N . GLY A 1 240 ? 4.826 -6.438 -18.324 1.00 81.75 240 GLY A N 1
ATOM 1823 C CA . GLY A 1 240 ? 5.321 -6.415 -16.946 1.00 81.75 240 GLY A CA 1
ATOM 1824 C C . GLY A 1 240 ? 4.820 -5.209 -16.151 1.00 81.75 240 GLY A C 1
ATOM 1825 O O . GLY A 1 240 ? 4.330 -5.364 -15.032 1.00 81.75 240 GLY A O 1
ATOM 1826 N N . VAL A 1 241 ? 4.841 -4.013 -16.749 1.00 86.44 241 VAL A N 1
ATOM 1827 C CA . VAL A 1 241 ? 4.250 -2.806 -16.138 1.00 86.44 241 VAL A CA 1
ATOM 1828 C C . VAL A 1 241 ? 2.751 -2.985 -15.881 1.00 86.44 241 VAL A C 1
ATOM 1830 O O . VAL A 1 241 ? 2.263 -2.591 -14.823 1.00 86.44 241 VAL A O 1
ATOM 1833 N N . ASP A 1 242 ? 2.025 -3.641 -16.789 1.00 90.31 242 ASP A N 1
ATOM 1834 C CA . ASP A 1 242 ? 0.610 -3.977 -16.599 1.00 90.31 242 ASP A CA 1
ATOM 1835 C C . ASP A 1 242 ? 0.365 -4.959 -15.454 1.00 90.31 242 ASP A C 1
ATOM 1837 O O . ASP A 1 242 ? -0.638 -4.854 -14.741 1.00 90.31 242 ASP A O 1
ATOM 1841 N N . GLU A 1 243 ? 1.253 -5.931 -15.261 1.00 87.94 243 GLU A N 1
ATOM 1842 C CA . GLU A 1 243 ? 1.180 -6.841 -14.123 1.00 87.94 243 GLU A CA 1
ATOM 1843 C C . GLU A 1 243 ? 1.413 -6.099 -12.803 1.00 87.94 243 GLU A C 1
ATOM 1845 O O . GLU A 1 243 ? 0.629 -6.258 -11.863 1.00 87.94 243 GLU A O 1
ATOM 1850 N N . ILE A 1 244 ? 2.434 -5.241 -12.750 1.00 87.25 244 ILE A N 1
ATOM 1851 C CA . ILE A 1 244 ? 2.726 -4.402 -11.583 1.00 87.25 244 ILE A CA 1
ATOM 1852 C C . ILE A 1 244 ? 1.526 -3.499 -11.273 1.00 87.25 244 ILE A C 1
ATOM 1854 O O . ILE A 1 244 ? 1.055 -3.475 -10.135 1.00 87.25 244 ILE A O 1
ATOM 1858 N N . GLN A 1 245 ? 0.955 -2.831 -12.280 1.00 92.62 245 GLN A N 1
ATOM 1859 C CA . GLN A 1 245 ? -0.223 -1.982 -12.100 1.00 92.62 245 GLN A CA 1
ATOM 1860 C C . GLN A 1 245 ? -1.402 -2.767 -11.500 1.00 92.62 245 GLN A C 1
ATOM 1862 O O . GLN A 1 245 ? -2.045 -2.300 -10.559 1.00 92.62 245 GLN A O 1
ATOM 1867 N N . LYS A 1 246 ? -1.667 -3.992 -11.978 1.00 94.56 246 LYS A N 1
ATOM 1868 C CA . LYS A 1 246 ? -2.719 -4.864 -11.417 1.00 94.56 246 LYS A CA 1
ATOM 1869 C C . LYS A 1 246 ? -2.450 -5.253 -9.964 1.00 94.56 246 LYS A C 1
ATOM 1871 O O . LYS A 1 246 ? -3.389 -5.272 -9.163 1.00 94.56 246 LYS A O 1
ATOM 1876 N N . LYS A 1 247 ? -1.200 -5.564 -9.611 1.00 92.88 247 LYS A N 1
ATOM 1877 C CA . LYS A 1 247 ? -0.816 -5.892 -8.229 1.00 92.88 247 LYS A CA 1
ATOM 1878 C C . LYS A 1 247 ? -1.034 -4.700 -7.297 1.00 92.88 247 LYS A C 1
ATOM 1880 O O . LYS A 1 247 ? -1.589 -4.876 -6.220 1.00 92.88 247 LYS A O 1
ATOM 1885 N N . ILE A 1 248 ? -0.719 -3.484 -7.737 1.00 94.81 248 ILE A N 1
ATOM 1886 C CA . ILE A 1 248 ? -0.911 -2.265 -6.933 1.00 94.81 248 ILE A CA 1
ATOM 1887 C C . ILE A 1 248 ? -2.392 -1.908 -6.799 1.00 94.81 248 ILE A C 1
ATOM 1889 O O . ILE A 1 248 ? -2.838 -1.564 -5.709 1.00 94.81 248 ILE A O 1
ATOM 1893 N N . ILE A 1 249 ? -3.192 -2.071 -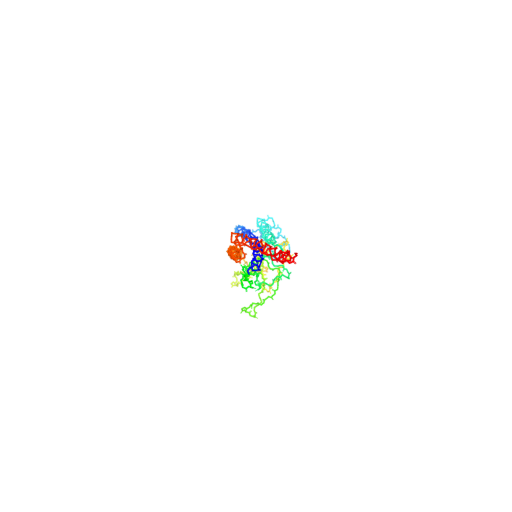7.858 1.00 96.88 249 ILE A N 1
ATOM 1894 C CA . ILE A 1 249 ? -4.658 -1.947 -7.767 1.00 96.88 249 ILE A CA 1
ATOM 1895 C C . ILE A 1 249 ? -5.222 -2.967 -6.767 1.00 96.88 249 ILE A C 1
ATOM 1897 O O . ILE A 1 249 ? -6.126 -2.651 -5.992 1.00 96.88 249 ILE A O 1
ATOM 1901 N N . THR A 1 250 ? -4.678 -4.187 -6.750 1.00 97.25 250 THR A N 1
ATOM 1902 C CA . THR A 1 250 ? -5.065 -5.217 -5.778 1.00 97.25 250 THR A CA 1
ATOM 1903 C C . THR A 1 250 ? -4.689 -4.798 -4.356 1.00 97.25 250 THR A C 1
ATOM 1905 O O . THR A 1 250 ? -5.550 -4.841 -3.480 1.00 97.25 250 THR A O 1
ATOM 1908 N N . ALA A 1 251 ? -3.469 -4.299 -4.136 1.00 96.38 251 ALA A N 1
ATOM 1909 C CA . ALA A 1 251 ? -3.038 -3.739 -2.855 1.00 96.38 251 ALA A CA 1
ATOM 1910 C C . ALA A 1 251 ? -3.964 -2.601 -2.385 1.00 96.38 251 ALA A C 1
ATOM 1912 O O . ALA A 1 251 ? -4.457 -2.626 -1.257 1.00 96.38 251 ALA A O 1
ATOM 1913 N N . ALA A 1 252 ? -4.289 -1.648 -3.266 1.00 97.62 252 ALA A N 1
ATOM 1914 C CA . ALA A 1 252 ? -5.216 -0.552 -2.977 1.00 97.62 252 ALA A CA 1
ATOM 1915 C C . ALA A 1 252 ? -6.617 -1.067 -2.621 1.00 97.62 252 ALA A C 1
ATOM 1917 O O . ALA A 1 252 ? -7.237 -0.587 -1.672 1.00 97.62 252 ALA A O 1
ATOM 1918 N N . SER A 1 253 ? -7.105 -2.095 -3.321 1.00 98.06 253 SER A N 1
ATOM 1919 C CA . SER A 1 253 ? -8.375 -2.749 -2.999 1.00 98.06 253 SER A CA 1
ATOM 1920 C C . SER A 1 253 ? -8.347 -3.427 -1.626 1.00 98.06 253 SER A C 1
ATOM 1922 O O . SER A 1 253 ? -9.335 -3.351 -0.893 1.00 98.06 253 SER A O 1
ATOM 1924 N N . ILE A 1 254 ? -7.243 -4.086 -1.260 1.00 96.56 254 ILE A N 1
ATOM 1925 C CA . ILE A 1 254 ? -7.074 -4.711 0.057 1.00 96.56 254 ILE A CA 1
ATOM 1926 C C . ILE A 1 254 ? -7.123 -3.630 1.142 1.00 96.56 254 ILE A C 1
ATOM 1928 O O . ILE A 1 254 ? -7.978 -3.712 2.027 1.00 96.56 254 ILE A O 1
ATOM 1932 N N . VAL A 1 255 ? -6.294 -2.584 1.036 1.00 97.00 255 VAL A N 1
ATOM 1933 C CA . VAL A 1 255 ? -6.260 -1.474 2.007 1.00 97.00 255 VAL A CA 1
ATOM 1934 C C . VAL A 1 255 ? -7.618 -0.777 2.095 1.00 97.00 255 VAL A C 1
ATOM 1936 O O . VAL A 1 255 ? -8.136 -0.583 3.192 1.00 97.00 255 VAL A O 1
ATOM 1939 N N . GLY A 1 256 ? -8.254 -0.475 0.961 1.00 97.00 256 GLY A N 1
ATOM 1940 C CA . GLY A 1 256 ? -9.566 0.175 0.927 1.00 97.00 256 GLY A CA 1
ATOM 1941 C C . GLY A 1 256 ? -10.689 -0.691 1.511 1.00 97.00 256 GLY A C 1
ATOM 1942 O O . GLY A 1 256 ? -11.601 -0.182 2.167 1.00 97.00 256 GLY A O 1
ATOM 1943 N N . SER A 1 257 ? -10.636 -2.015 1.326 1.00 96.19 257 SER A N 1
ATOM 1944 C CA . SER A 1 257 ? -11.583 -2.936 1.971 1.00 96.19 257 SER A CA 1
ATOM 1945 C C . SER A 1 257 ? -11.372 -3.004 3.486 1.00 96.19 257 SER A C 1
ATOM 1947 O O . SER A 1 257 ? -12.345 -2.985 4.244 1.00 96.19 257 SER A O 1
ATOM 1949 N N . ALA A 1 258 ? -10.113 -3.000 3.928 1.00 95.19 258 ALA A N 1
ATOM 1950 C CA . ALA A 1 258 ? -9.751 -3.005 5.334 1.00 95.19 258 ALA A CA 1
ATOM 1951 C C . ALA A 1 258 ? -10.159 -1.686 6.012 1.00 95.19 258 ALA A C 1
ATOM 1953 O O . ALA A 1 258 ? -10.735 -1.717 7.097 1.00 95.19 258 ALA A O 1
ATOM 1954 N N . GLN A 1 259 ? -9.985 -0.543 5.339 1.00 95.50 259 GLN A N 1
ATOM 1955 C CA . GLN A 1 259 ? -10.457 0.768 5.795 1.00 95.50 259 GLN A CA 1
ATOM 1956 C C . GLN A 1 259 ? -11.975 0.782 6.019 1.00 95.50 259 GLN A C 1
ATOM 1958 O O . GLN A 1 259 ? -12.430 1.148 7.099 1.00 95.50 259 GLN A O 1
ATOM 1963 N N . LYS A 1 260 ? -12.768 0.280 5.062 1.00 95.94 260 LYS A N 1
ATOM 1964 C CA . LYS A 1 260 ? -14.225 0.131 5.250 1.00 95.94 260 LYS A CA 1
ATOM 1965 C C . LYS A 1 260 ? -14.566 -0.786 6.426 1.00 95.94 260 LYS A C 1
ATOM 1967 O O . LYS A 1 260 ? -15.526 -0.535 7.151 1.00 95.94 260 LYS A O 1
ATOM 1972 N N . GLY A 1 261 ? -13.791 -1.856 6.614 1.00 94.00 261 GLY A N 1
ATOM 1973 C CA . GLY A 1 261 ? -13.896 -2.739 7.775 1.00 94.00 261 GLY A CA 1
ATOM 1974 C C . GLY A 1 261 ? -13.685 -1.998 9.096 1.00 94.00 261 GLY A C 1
ATOM 1975 O O . GLY A 1 261 ? -14.471 -2.173 10.029 1.00 94.00 261 GLY A O 1
ATOM 1976 N N . LEU A 1 262 ? -12.673 -1.132 9.155 1.00 94.75 262 LEU A N 1
ATOM 1977 C CA . LEU A 1 262 ? -12.387 -0.289 10.314 1.00 94.75 262 LEU A CA 1
ATOM 1978 C C . LEU A 1 262 ? -13.493 0.730 10.578 1.00 94.75 262 LEU A C 1
ATOM 1980 O O . LEU A 1 262 ? -13.883 0.894 11.729 1.00 94.75 262 LEU A O 1
ATOM 1984 N N . ASP A 1 263 ? -14.046 1.362 9.544 1.00 95.19 263 ASP A N 1
ATOM 1985 C CA . ASP A 1 263 ? -15.156 2.310 9.701 1.00 95.19 263 ASP A CA 1
ATOM 1986 C C . ASP A 1 263 ? -16.382 1.628 10.322 1.00 95.19 263 ASP A C 1
ATOM 1988 O O . ASP A 1 263 ? -16.964 2.126 11.287 1.00 95.19 263 ASP A O 1
ATOM 1992 N N . MET A 1 264 ? -16.721 0.425 9.845 1.00 95.31 264 MET A N 1
ATOM 1993 C CA . MET A 1 264 ? -17.795 -0.381 10.433 1.00 95.31 264 MET A CA 1
ATOM 1994 C C . MET A 1 264 ? -17.498 -0.787 11.882 1.00 95.31 264 MET A C 1
ATOM 1996 O O . MET A 1 264 ? -18.406 -0.801 12.717 1.00 95.31 264 MET A O 1
ATOM 2000 N N . ALA A 1 265 ? -16.247 -1.130 12.192 1.00 94.62 265 ALA A N 1
ATOM 2001 C CA . ALA A 1 265 ? -15.827 -1.462 13.549 1.00 94.62 265 ALA A CA 1
ATOM 2002 C C . ALA A 1 265 ? -15.899 -0.240 14.482 1.00 94.62 265 ALA A C 1
ATOM 2004 O O . ALA A 1 265 ? -16.412 -0.361 15.594 1.00 94.62 265 ALA A O 1
ATOM 2005 N N . SER A 1 266 ? -15.487 0.941 14.015 1.00 94.94 266 SER A N 1
ATOM 2006 C CA . SER A 1 266 ? -15.602 2.213 14.740 1.00 94.94 266 SER A CA 1
ATOM 2007 C C . SER A 1 266 ? -17.058 2.532 15.086 1.00 94.94 266 SER A C 1
ATOM 2009 O O . SER A 1 266 ? -17.403 2.729 16.255 1.00 94.94 266 SER A O 1
ATOM 2011 N N . ASP A 1 267 ? -17.947 2.462 14.091 1.00 95.25 267 ASP A N 1
ATOM 2012 C CA . ASP A 1 267 ? -19.388 2.658 14.272 1.00 95.25 267 ASP A CA 1
ATOM 2013 C C . ASP A 1 267 ? -19.980 1.658 15.271 1.00 95.25 267 ASP A C 1
ATOM 2015 O O . ASP A 1 267 ? -20.837 1.997 16.096 1.00 95.25 267 ASP A O 1
ATOM 2019 N N . HIS A 1 268 ? -19.533 0.403 15.207 1.00 93.94 268 HIS A N 1
ATOM 2020 C CA . HIS A 1 268 ? -19.964 -0.627 16.137 1.00 93.94 268 HIS A CA 1
ATOM 2021 C C . HIS A 1 268 ? -19.520 -0.319 17.572 1.00 93.94 268 HIS A C 1
ATOM 2023 O O . HIS A 1 268 ? -20.351 -0.368 18.481 1.00 93.94 268 HIS A O 1
ATOM 2029 N N . LEU A 1 269 ? -18.251 0.044 17.780 1.00 94.00 269 LEU A N 1
ATOM 2030 C CA . LEU A 1 269 ? -17.709 0.379 19.100 1.00 94.00 269 LEU A CA 1
ATOM 2031 C C . LEU A 1 269 ? -18.368 1.625 19.692 1.00 94.00 269 LEU A C 1
ATOM 2033 O O . LEU A 1 269 ? -18.682 1.633 20.883 1.00 94.00 269 LEU A O 1
ATOM 2037 N N . SER A 1 270 ? -18.664 2.632 18.869 1.00 94.44 270 SER A N 1
ATOM 2038 C CA . SER A 1 270 ? -19.426 3.812 19.289 1.00 94.44 270 SER A CA 1
ATOM 2039 C C . SER A 1 270 ? -20.816 3.417 19.804 1.00 94.44 270 SER A C 1
ATOM 2041 O O . SER A 1 270 ? -21.181 3.738 20.937 1.00 94.44 270 SER A O 1
ATOM 2043 N N . ARG A 1 271 ? -21.565 2.610 19.039 1.00 94.56 271 ARG A N 1
ATOM 2044 C CA . ARG A 1 271 ? -22.901 2.137 19.450 1.00 94.56 271 ARG A CA 1
ATOM 2045 C C . ARG A 1 271 ? -22.863 1.245 20.689 1.00 94.56 271 ARG A C 1
ATOM 2047 O O . ARG A 1 271 ? -23.790 1.297 21.502 1.00 94.56 271 ARG A O 1
ATOM 2054 N N . LEU A 1 272 ? -21.833 0.410 20.827 1.00 92.88 272 LEU A N 1
ATOM 2055 C CA . LEU A 1 272 ? -21.625 -0.420 22.014 1.00 92.88 272 LEU A CA 1
ATOM 2056 C C . LEU A 1 272 ? -21.347 0.437 23.250 1.00 92.88 272 LEU A C 1
ATOM 2058 O O . LEU A 1 272 ? -21.973 0.209 24.285 1.00 92.88 272 LEU A O 1
ATOM 2062 N N . THR A 1 273 ? -20.465 1.430 23.127 1.00 92.88 273 THR A N 1
ATOM 2063 C CA . THR A 1 273 ? -20.128 2.366 24.209 1.00 92.88 273 THR A CA 1
ATOM 2064 C C . THR A 1 273 ? -21.381 3.094 24.684 1.00 92.88 273 THR A C 1
ATOM 2066 O O . THR A 1 273 ? -21.718 3.014 25.864 1.00 92.88 273 THR A O 1
ATOM 2069 N N . ASP A 1 274 ? -22.161 3.653 23.754 1.00 94.31 274 ASP A N 1
ATOM 2070 C CA . ASP A 1 274 ? -23.437 4.320 24.033 1.00 94.31 274 ASP A CA 1
ATOM 2071 C C . ASP A 1 274 ? -24.453 3.407 24.740 1.00 94.31 274 ASP A C 1
ATOM 2073 O O . ASP A 1 274 ? -25.193 3.822 25.639 1.00 94.31 274 ASP A O 1
ATOM 2077 N N . ALA A 1 275 ? -24.555 2.149 24.300 1.00 93.00 275 ALA A N 1
ATOM 2078 C CA . ALA A 1 275 ? -25.465 1.182 24.900 1.00 93.00 275 ALA A CA 1
ATOM 2079 C C . ALA A 1 275 ? -25.027 0.805 26.319 1.00 93.00 275 ALA A C 1
ATOM 2081 O O . ALA A 1 275 ? -25.872 0.709 27.214 1.00 93.00 275 ALA A O 1
ATOM 2082 N N . ASN A 1 276 ? -23.724 0.624 26.528 1.00 91.12 276 ASN A N 1
ATOM 2083 C CA . ASN A 1 276 ? -23.158 0.296 27.827 1.00 91.12 276 ASN A CA 1
ATOM 2084 C C . ASN A 1 276 ? -23.238 1.494 28.783 1.00 91.12 276 ASN A C 1
ATOM 2086 O O . ASN A 1 276 ? -23.604 1.297 29.935 1.00 91.12 276 ASN A O 1
ATOM 2090 N N . ASP A 1 277 ? -23.036 2.730 28.317 1.00 91.75 277 ASP A N 1
ATOM 2091 C CA . ASP A 1 277 ? -23.221 3.940 29.130 1.00 91.75 277 ASP A CA 1
ATOM 2092 C C . ASP A 1 277 ? -24.669 4.082 29.603 1.00 91.75 277 ASP A C 1
ATOM 2094 O O . ASP A 1 277 ? -24.916 4.273 30.795 1.00 91.75 277 ASP A O 1
ATOM 2098 N N . ARG A 1 278 ? -25.654 3.874 28.717 1.00 92.88 278 ARG A N 1
ATOM 2099 C CA . ARG A 1 278 ? -27.073 3.823 29.118 1.00 92.88 278 ARG A CA 1
ATOM 2100 C C . ARG A 1 278 ? -27.366 2.673 30.084 1.00 92.88 278 ARG A C 1
ATOM 2102 O O . ARG A 1 278 ? -28.178 2.831 30.993 1.00 92.88 278 ARG A O 1
ATOM 2109 N N . GLY A 1 279 ? -26.749 1.510 29.878 1.00 90.38 279 GLY A N 1
ATOM 2110 C CA . GLY A 1 279 ? -26.890 0.347 30.756 1.00 90.38 279 GLY A CA 1
ATOM 2111 C C . GLY A 1 279 ? -26.327 0.603 32.154 1.00 90.38 279 GLY A C 1
ATOM 2112 O O . GLY A 1 279 ? -27.001 0.329 33.143 1.00 90.38 279 GLY A O 1
ATOM 2113 N N . ILE A 1 280 ? -25.130 1.184 32.237 1.00 90.00 280 ILE A N 1
ATOM 2114 C CA . ILE A 1 280 ? -24.483 1.604 33.483 1.00 90.00 280 ILE A CA 1
ATOM 2115 C C . ILE A 1 280 ? -25.329 2.668 34.176 1.00 90.00 280 ILE A C 1
ATOM 2117 O O . ILE A 1 280 ? -25.582 2.528 35.369 1.00 90.00 280 ILE A O 1
ATOM 2121 N N . GLY A 1 281 ? -25.805 3.677 33.441 1.00 91.25 281 GLY A N 1
ATOM 2122 C CA . GLY A 1 281 ? -26.693 4.709 33.974 1.00 91.25 281 GLY A CA 1
ATOM 2123 C C . GLY A 1 281 ? -27.945 4.100 34.602 1.00 91.25 281 GLY A C 1
ATOM 2124 O O . GLY A 1 281 ? -28.223 4.319 35.768 1.00 91.25 281 GLY A O 1
ATOM 2125 N N . ARG A 1 282 ? -28.633 3.178 33.921 1.00 88.56 282 ARG A N 1
ATOM 2126 C CA . ARG A 1 282 ? -29.802 2.482 34.505 1.00 88.56 282 ARG A CA 1
ATOM 2127 C C . ARG A 1 282 ? -29.502 1.662 35.764 1.00 88.56 282 ARG A C 1
ATOM 2129 O O . ARG A 1 282 ? -30.416 1.420 36.545 1.00 88.56 282 ARG A O 1
ATOM 2136 N N . LEU A 1 283 ? -28.278 1.162 35.918 1.00 87.00 283 LEU A N 1
ATOM 2137 C CA . LEU A 1 283 ? -27.885 0.332 37.061 1.00 87.00 283 LEU A CA 1
ATOM 2138 C C . LEU A 1 283 ? -27.339 1.144 38.240 1.00 87.00 283 LEU A C 1
ATOM 2140 O O . LEU A 1 283 ? -27.326 0.636 39.359 1.00 87.00 283 LEU A O 1
ATOM 2144 N N . VAL A 1 284 ? -26.839 2.355 37.992 1.00 86.88 284 VAL A N 1
ATOM 2145 C CA . VAL A 1 284 ? -26.101 3.152 38.983 1.00 86.88 284 VAL A CA 1
ATOM 2146 C C . VAL A 1 284 ? -26.777 4.491 39.271 1.00 86.88 284 VAL A C 1
ATOM 2148 O O . VAL A 1 284 ? -26.646 4.996 40.386 1.00 86.88 284 VAL A O 1
ATOM 2151 N N . ASP A 1 285 ? -27.504 5.057 38.311 1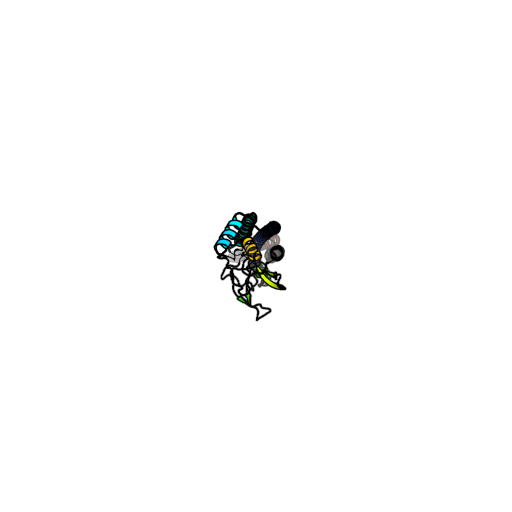.00 87.56 285 ASP A N 1
ATOM 2152 C CA . ASP A 1 285 ? -28.199 6.324 38.492 1.00 87.56 285 ASP A CA 1
ATOM 2153 C C . ASP A 1 285 ? -29.401 6.103 39.405 1.00 87.56 285 ASP A C 1
ATOM 2155 O O . ASP A 1 285 ? -30.296 5.297 39.138 1.00 87.56 285 ASP A O 1
ATOM 2159 N N . ALA A 1 286 ? -29.400 6.826 40.520 1.00 83.94 286 ALA A N 1
ATOM 2160 C CA . ALA A 1 286 ? -30.520 6.841 41.437 1.00 83.94 286 ALA A CA 1
ATOM 2161 C C . ALA A 1 286 ? -31.604 7.794 40.924 1.00 83.94 286 ALA A C 1
ATOM 2163 O O . ALA A 1 286 ? -31.309 8.889 40.437 1.00 83.94 286 ALA A O 1
ATOM 2164 N N . ASP A 1 287 ? -32.867 7.402 41.086 1.00 87.50 287 ASP A N 1
ATOM 2165 C CA . ASP A 1 287 ? -33.994 8.291 40.826 1.00 87.50 287 ASP A CA 1
ATOM 2166 C C . ASP A 1 287 ? -34.037 9.392 41.899 1.00 87.50 287 ASP A C 1
ATOM 2168 O O . ASP A 1 287 ? -34.299 9.133 43.079 1.00 87.50 287 ASP A O 1
ATOM 2172 N N . MET A 1 288 ? -33.767 10.638 41.496 1.00 88.56 288 MET A N 1
ATOM 2173 C CA . MET A 1 288 ? -33.727 11.772 42.420 1.00 88.56 288 MET A CA 1
ATOM 2174 C C . MET A 1 288 ? -35.086 12.070 43.068 1.00 88.56 288 MET A C 1
ATOM 2176 O O . MET A 1 288 ? -35.111 12.606 44.176 1.00 88.56 288 MET A O 1
ATOM 2180 N N . GLU A 1 289 ? -36.217 11.728 42.445 1.00 88.50 289 GLU A N 1
ATOM 2181 C CA . GLU A 1 289 ? -37.542 11.928 43.050 1.00 88.50 289 GLU A CA 1
ATOM 2182 C C . GLU A 1 289 ? -37.777 10.937 44.194 1.00 88.50 289 GLU A C 1
ATOM 2184 O O . GLU A 1 289 ? -38.238 11.310 45.281 1.00 88.50 289 GLU A O 1
ATOM 2189 N N . GLN A 1 290 ? -37.391 9.676 43.989 1.00 90.94 290 GLN A N 1
ATOM 2190 C CA . GLN A 1 290 ? -37.482 8.655 45.027 1.00 90.94 290 GLN A CA 1
ATOM 2191 C C . GLN A 1 290 ? -36.491 8.927 46.164 1.00 90.94 290 GLN A C 1
ATOM 2193 O O . GLN A 1 290 ? -36.876 8.878 47.336 1.00 90.94 290 GLN A O 1
ATOM 2198 N N . GLU A 1 291 ? -35.239 9.257 45.840 1.00 91.25 291 GLU A N 1
ATOM 2199 C CA . GLU A 1 291 ? -34.218 9.564 46.844 1.00 91.25 291 GLU A CA 1
ATOM 2200 C C . GLU A 1 291 ? -34.526 10.856 47.612 1.00 91.25 291 GLU A C 1
ATOM 2202 O O . GLU A 1 291 ? -34.340 10.897 48.827 1.00 91.25 291 GLU A O 1
ATOM 2207 N N . SER A 1 292 ? -35.081 11.891 46.968 1.00 91.69 292 SER A N 1
ATOM 2208 C CA . SER A 1 292 ? -35.505 13.119 47.664 1.00 91.69 292 SER A CA 1
ATOM 2209 C C . SER A 1 292 ? -36.688 12.879 48.604 1.00 91.69 292 SER A C 1
ATOM 2211 O O . SER A 1 292 ? -36.665 13.336 49.750 1.00 91.69 292 SER A O 1
ATOM 2213 N N . SER A 1 293 ? -37.682 12.096 48.175 1.00 94.75 293 SER A N 1
ATOM 2214 C CA . SER A 1 293 ? -38.808 11.687 49.025 1.00 94.75 293 SER A CA 1
ATOM 2215 C C . SER A 1 293 ? -38.328 10.858 50.220 1.00 94.75 293 SER A C 1
ATOM 2217 O O . SER A 1 293 ? -38.752 11.074 51.360 1.00 94.75 293 SER A O 1
ATOM 2219 N N . ARG A 1 294 ? -37.391 9.934 49.980 1.00 94.25 294 ARG A N 1
ATOM 2220 C CA . ARG A 1 294 ? -36.769 9.109 51.019 1.00 94.25 294 ARG A CA 1
ATOM 2221 C C . ARG A 1 294 ? -35.961 9.951 52.002 1.00 94.25 294 ARG A C 1
ATOM 2223 O O . ARG A 1 294 ? -36.072 9.736 53.208 1.00 94.25 294 ARG A O 1
ATOM 2230 N N . LEU A 1 295 ? -35.184 10.914 51.509 1.00 95.88 295 LEU A N 1
ATOM 2231 C CA . LEU A 1 295 ? -34.410 11.844 52.326 1.00 95.88 295 LEU A CA 1
ATOM 2232 C C . LEU A 1 295 ? -35.323 12.690 53.218 1.00 95.88 295 LEU A C 1
ATOM 2234 O O . LEU A 1 295 ? -35.069 12.787 54.417 1.00 95.88 295 LEU A O 1
ATOM 2238 N N . ALA A 1 296 ? -36.408 13.243 52.670 1.00 95.06 296 ALA A N 1
ATOM 2239 C CA . ALA A 1 296 ? -37.385 14.010 53.440 1.00 95.06 296 ALA A CA 1
ATOM 2240 C C . ALA A 1 296 ? -38.038 13.158 54.548 1.00 95.06 296 ALA A C 1
ATOM 2242 O O . ALA A 1 296 ? -38.167 13.601 55.695 1.00 95.06 296 ALA A O 1
ATOM 2243 N N . ALA A 1 297 ? -38.394 11.905 54.244 1.00 96.31 297 ALA A N 1
ATOM 2244 C CA . ALA A 1 297 ? -38.916 10.965 55.235 1.00 96.31 297 ALA A CA 1
ATOM 2245 C C . ALA A 1 297 ? -37.882 10.631 56.330 1.00 96.31 297 ALA A C 1
ATOM 2247 O O . ALA A 1 297 ? -38.216 10.660 57.515 1.00 96.31 297 ALA A O 1
ATOM 2248 N N . LEU A 1 298 ? -36.622 10.375 55.957 1.00 95.75 298 LEU A N 1
ATOM 2249 C CA . LEU A 1 298 ? -35.511 10.131 56.889 1.00 95.75 298 LEU A CA 1
ATOM 2250 C C . LEU A 1 298 ? -35.255 11.332 57.806 1.00 95.75 298 LEU A C 1
ATOM 2252 O O . LEU A 1 298 ? -35.096 11.160 59.013 1.00 95.75 298 LEU A O 1
ATOM 2256 N N . GLN A 1 299 ? -35.257 12.547 57.260 1.00 95.50 299 GLN A N 1
ATOM 2257 C CA . GLN A 1 299 ? -35.121 13.781 58.038 1.00 95.50 299 GLN A CA 1
ATOM 2258 C C . GLN A 1 299 ? -36.281 13.949 59.030 1.00 95.50 299 GLN A C 1
ATOM 2260 O O . GLN A 1 299 ? -36.052 14.252 60.202 1.00 95.50 299 GLN A O 1
ATOM 2265 N N . THR A 1 300 ? -37.514 13.662 58.600 1.00 93.44 300 THR A N 1
ATOM 2266 C CA . THR A 1 300 ? -38.701 13.685 59.474 1.00 93.44 300 THR A CA 1
ATOM 2267 C C . THR A 1 300 ? -38.579 12.657 60.600 1.00 93.44 300 THR A C 1
ATOM 2269 O O . THR A 1 300 ? -38.834 12.962 61.765 1.00 93.44 300 THR A O 1
ATOM 2272 N N . GLN A 1 301 ? -38.131 11.441 60.281 1.00 94.50 301 GLN A N 1
ATOM 2273 C CA . GLN A 1 301 ? -37.911 10.386 61.266 1.00 94.50 301 GLN A CA 1
ATOM 2274 C C . GLN A 1 301 ? -36.832 10.774 62.286 1.00 94.50 301 GLN A C 1
ATOM 2276 O O . GLN A 1 301 ? -37.012 10.531 63.478 1.00 94.50 301 GLN A O 1
ATOM 2281 N N . GLN A 1 302 ? -35.737 11.406 61.851 1.00 94.62 302 GLN A N 1
ATOM 2282 C CA . GLN A 1 302 ? -34.700 11.915 62.753 1.00 94.62 302 GLN A CA 1
ATOM 2283 C C . GLN A 1 302 ? -35.237 13.011 63.676 1.00 94.62 302 GLN A C 1
ATOM 2285 O O . GLN A 1 302 ? -34.971 12.976 64.876 1.00 94.62 302 GLN A O 1
ATOM 2290 N N . GLN A 1 303 ? -36.035 13.948 63.155 1.00 94.38 303 GLN A N 1
ATOM 2291 C CA . GLN A 1 303 ? -36.654 14.993 63.971 1.00 94.38 303 GLN A CA 1
ATOM 2292 C C . GLN A 1 303 ? -37.584 14.397 65.036 1.00 94.38 303 GLN A C 1
ATOM 2294 O O . GLN A 1 303 ? -37.526 14.799 66.199 1.00 94.38 303 GLN A O 1
ATOM 2299 N N . LEU A 1 304 ? -38.387 13.393 64.669 1.00 94.81 304 LEU A N 1
ATOM 2300 C CA . LEU A 1 304 ? -39.220 12.654 65.617 1.00 94.81 304 LEU A CA 1
ATOM 2301 C C . LEU A 1 304 ? -38.377 11.898 66.645 1.00 94.81 304 LEU A C 1
ATOM 2303 O O . LEU A 1 304 ? -38.687 11.961 67.827 1.00 94.81 304 LEU A O 1
ATOM 2307 N N . ALA A 1 305 ? -37.290 11.242 66.235 1.00 94.31 305 ALA A N 1
ATOM 2308 C CA . ALA A 1 305 ? -36.399 10.532 67.149 1.00 94.31 305 ALA A CA 1
ATOM 2309 C C . ALA A 1 305 ? -35.739 11.478 68.168 1.00 94.31 305 ALA A C 1
ATOM 2311 O O . ALA A 1 305 ? -35.691 11.160 69.355 1.00 94.31 305 ALA A O 1
ATOM 2312 N N . VAL A 1 306 ? -35.292 12.664 67.736 1.00 92.81 306 VAL A N 1
ATOM 2313 C CA . VAL A 1 306 ? -34.755 13.707 68.627 1.00 92.81 306 VAL A CA 1
ATOM 2314 C C . VAL A 1 306 ? -35.833 14.216 69.582 1.00 92.81 306 VAL A C 1
ATOM 2316 O O . VAL A 1 306 ? -35.583 14.328 70.783 1.00 92.81 306 VAL A O 1
ATOM 2319 N N . GLN A 1 307 ? -37.045 14.474 69.082 1.00 88.44 307 GLN A N 1
ATOM 2320 C CA . GLN A 1 307 ? -38.168 14.902 69.913 1.00 88.44 307 GLN A CA 1
ATOM 2321 C C . GLN A 1 307 ? -38.534 13.827 70.948 1.00 88.44 307 GLN A C 1
ATOM 2323 O O . GLN A 1 307 ? -38.696 14.136 72.126 1.00 88.44 307 GLN A O 1
ATOM 2328 N N . SER A 1 308 ? -38.603 12.557 70.541 1.00 89.25 308 SER A N 1
ATOM 2329 C CA . SER A 1 308 ? -38.846 11.416 71.427 1.00 89.25 308 SER A CA 1
ATOM 2330 C C . SER A 1 308 ? -37.744 11.256 72.471 1.00 89.25 308 SER A C 1
ATOM 2332 O O . SER A 1 308 ? -38.055 11.015 73.634 1.00 89.25 308 SER A O 1
ATOM 2334 N N . LEU A 1 309 ? -36.474 11.446 72.102 1.00 88.12 309 LEU A N 1
ATOM 2335 C CA . LEU A 1 309 ? -35.351 11.415 73.041 1.00 88.12 309 LEU A CA 1
ATOM 2336 C C . LEU A 1 309 ? -35.415 12.581 74.044 1.00 88.12 309 LEU A C 1
ATOM 2338 O O . LEU A 1 309 ? -35.157 12.387 75.229 1.00 88.12 309 LEU A O 1
ATOM 2342 N N . SER A 1 310 ? -35.804 13.780 73.601 1.00 85.75 310 SER A N 1
ATOM 2343 C CA . SER A 1 310 ? -36.022 14.942 74.476 1.00 85.75 310 SER A CA 1
ATOM 2344 C C . SER A 1 310 ? -37.169 14.709 75.471 1.00 85.75 310 SER A C 1
ATOM 2346 O O . SER A 1 310 ? -37.019 14.981 76.665 1.00 85.75 310 SER A O 1
ATOM 2348 N N . ILE A 1 311 ? -38.287 14.131 75.015 1.00 83.94 311 ILE A N 1
ATOM 2349 C CA . ILE A 1 311 ? -39.422 13.732 75.868 1.00 83.94 311 ILE A CA 1
ATOM 2350 C C . ILE A 1 311 ? -39.004 12.636 76.862 1.00 83.94 311 ILE A C 1
ATOM 2352 O O . ILE A 1 311 ? -39.351 12.697 78.045 1.00 83.94 311 ILE A O 1
ATOM 2356 N N . ALA A 1 312 ? -38.225 11.652 76.409 1.00 81.69 312 ALA A N 1
ATOM 2357 C CA . ALA A 1 312 ? -37.714 10.579 77.258 1.00 81.69 312 ALA A CA 1
ATOM 2358 C C . ALA A 1 312 ? -36.745 11.097 78.335 1.00 81.69 312 ALA A C 1
ATOM 2360 O O . ALA A 1 312 ? -36.799 10.629 79.467 1.00 81.69 312 ALA A O 1
ATOM 2361 N N . ASN A 1 313 ? -35.909 12.092 78.022 1.00 79.56 313 ASN A N 1
ATOM 2362 C CA . ASN A 1 313 ? -34.982 12.701 78.983 1.00 79.56 313 ASN A CA 1
ATOM 2363 C C . ASN A 1 313 ? -35.665 13.667 79.970 1.00 79.56 313 ASN A C 1
ATOM 2365 O O . ASN A 1 313 ? -35.160 13.858 81.075 1.00 79.56 313 ASN A O 1
ATOM 2369 N N . SER A 1 314 ? -36.805 14.263 79.606 1.00 78.56 314 SER A N 1
ATOM 2370 C CA . SER A 1 314 ? -37.559 15.194 80.468 1.00 78.56 314 SER A CA 1
ATOM 2371 C C . SER A 1 314 ? -38.607 14.506 81.351 1.00 78.56 314 SER A C 1
ATOM 2373 O O . SER A 1 314 ? -38.875 14.977 82.455 1.00 78.56 314 SER A O 1
ATOM 2375 N N . SER A 1 315 ? -39.149 13.353 80.936 1.00 71.94 315 SER A N 1
ATOM 2376 C CA . SER A 1 315 ? -40.144 12.598 81.722 1.00 71.94 315 SER A CA 1
ATOM 2377 C C . SER A 1 315 ? -39.687 12.221 83.147 1.00 71.94 315 SER A C 1
ATOM 2379 O O . SER A 1 315 ? -40.480 12.376 84.078 1.00 71.94 315 SER A O 1
ATOM 2381 N N . PRO A 1 316 ? -38.432 11.786 83.394 1.00 71.00 316 PRO A N 1
ATOM 2382 C CA . PRO A 1 316 ? -37.959 11.492 84.748 1.00 71.00 316 PRO A CA 1
ATOM 2383 C C . PRO A 1 316 ? -37.915 12.726 85.663 1.00 71.00 316 PRO A C 1
ATOM 2385 O O . PRO A 1 316 ? -38.097 12.602 86.872 1.00 71.00 316 PRO A O 1
ATOM 2388 N N . GLN A 1 317 ? -37.705 13.925 85.108 1.00 63.88 317 GLN A N 1
ATOM 2389 C CA . GLN A 1 317 ? -37.613 15.171 85.880 1.00 63.88 317 GLN A CA 1
ATOM 2390 C C . GLN A 1 317 ? -38.988 15.629 86.383 1.00 63.88 317 GLN A C 1
ATOM 2392 O O . GLN A 1 317 ? -39.098 16.069 87.524 1.00 63.88 317 GLN A O 1
ATOM 2397 N N . THR A 1 318 ? -40.046 15.444 85.587 1.00 63.47 318 THR A N 1
ATOM 2398 C CA . THR A 1 318 ? -41.434 15.710 86.009 1.00 63.47 318 THR A CA 1
ATOM 2399 C C . THR A 1 318 ? -41.898 14.739 87.099 1.00 63.47 318 THR A C 1
ATOM 2401 O O . THR A 1 318 ? -42.651 15.112 88.000 1.00 63.47 318 THR A O 1
ATOM 2404 N N . ILE A 1 319 ? -41.413 13.494 87.058 1.00 61.88 319 ILE A N 1
ATOM 2405 C CA . ILE A 1 319 ? -41.665 12.507 88.113 1.00 61.88 319 ILE A CA 1
ATOM 2406 C C . ILE A 1 319 ? -40.953 12.915 89.410 1.00 61.88 319 ILE A C 1
ATOM 2408 O O . ILE A 1 319 ? -41.555 12.849 90.474 1.00 61.88 319 ILE A O 1
ATOM 2412 N N . LEU A 1 320 ? -39.713 13.410 89.344 1.00 64.00 320 LEU A N 1
ATOM 2413 C CA . LEU A 1 320 ? -38.983 13.875 90.531 1.00 64.00 320 LEU A CA 1
ATOM 2414 C C . LEU A 1 320 ? -39.619 15.104 91.203 1.00 64.00 320 LEU A C 1
ATOM 2416 O O . LEU A 1 320 ? -39.571 15.205 92.425 1.00 64.00 320 LEU A O 1
ATOM 2420 N N . THR A 1 321 ? -40.261 16.004 90.451 1.00 68.69 321 THR A N 1
ATOM 2421 C CA . THR A 1 321 ? -41.007 17.141 91.025 1.00 68.69 321 THR A CA 1
ATOM 2422 C C . THR A 1 321 ? -42.301 16.747 91.743 1.00 68.69 321 THR A C 1
ATOM 2424 O O . THR A 1 321 ? -42.804 17.537 92.528 1.00 68.69 321 THR A O 1
ATOM 2427 N N . LEU A 1 322 ? -42.844 15.547 91.502 1.00 61.94 322 LEU A N 1
ATOM 2428 C CA . LEU A 1 322 ? -44.034 15.035 92.203 1.00 61.94 322 LEU A CA 1
ATOM 2429 C C . LEU A 1 322 ? -43.709 14.397 93.564 1.00 61.94 322 LEU A C 1
ATOM 2431 O O . LEU A 1 322 ? -44.621 14.098 94.331 1.00 61.94 322 LEU A O 1
ATOM 2435 N N . PHE A 1 323 ? -42.425 14.170 93.848 1.00 69.31 323 PHE A N 1
ATOM 2436 C CA . PHE A 1 323 ? -41.938 13.618 95.115 1.00 69.31 323 PHE A CA 1
ATOM 2437 C C . PHE A 1 323 ? -41.226 14.664 95.995 1.00 69.31 323 PHE A C 1
ATOM 2439 O O . PHE A 1 323 ? -40.590 14.289 96.981 1.00 69.31 323 PHE A O 1
ATOM 2446 N N . GLN A 1 324 ? -41.327 15.950 95.642 1.00 50.78 324 GLN A N 1
ATOM 2447 C CA . GLN A 1 324 ? -40.967 17.096 96.489 1.00 50.78 324 GLN A CA 1
ATOM 2448 C C . GLN A 1 324 ? -42.235 17.707 97.082 1.00 50.78 324 GLN A C 1
ATOM 2450 O O . GLN A 1 324 ? -42.181 18.096 98.269 1.00 50.78 324 GLN A O 1
#